Protein AF-A0AAD3SX70-F1 (afdb_monomer_lite)

Foldseek 3Di:
DDDDDDDDDPDDDPDDDDDDDDDDDDDDDDDDDDDDDDPDDDDDPVVVVVVVVPPPPPPDPDDDDDDDDDDDDDDDDDDDDVVPVVVVVVVVVVVVVVVVVVVVVVVVVVVVVVVVVVVVVVVVVVVVVVVVVVVVVVVVVVVVVVVVVVVVVVVVVVVVVVVVVVVVVVVVVVVVVVVVVVVVVVVVVVVVVVVVVVVVVVVVVVVVVVVVVVVVVVCVVPPPDVVVVVVVVVVVVVVVVVVVVVVVVVVVVVVCVVCVVVVVVVVVVVVVVCVVPDDDDPPDDDPVVCVVPDDPVVVVVVVVVVVVVVVVVVPPPPDDDDD

Secondary structure (DSSP, 8-state):
---------------S----------------------------HHHHHHHHHT---------------PPPP------TTSHHHHHHHHHHHHHHHHHHHHHHHHHHHHHHHHHHHHHHHHHHHHHHHHHHHHHHHHHHHHHHHHHHHHHHHHHHHHHHHHHHHHHHHHHHHHHHHHHHHHHHHHHHHHHHHHHHHHHHHHHHHHHHHHHHHHHHHHHHHHTTHHHHHHHHHHHHHHHHHHHHHHHHHHHHHHHHHHHHHHHHHHHHHHHHHHHHH-PPPTT---HHHHHHH--HHHHHHHHHHHHHHHHHHTTS-------

InterPro domains:
  IPR040265 Protein CHUP1/IPGA1-like [PTHR31342] (39-314)

Sequence (323 aa):
MDESHSISSFHWPEKLFTQVSADVCSGNPSPSSRHSGEKNRFLLPEFDNLVKEFNMDAAITVTSPMKDVEMPKSNEETPKTTRSIDRHEYEQEIQNLKNTLFFLKIESLQADNRRLEAQVSDYSKVEAELEAAKAKIKLQWKKLTSEAEENKGQILNLKQRVAKLQEHDHDRDTDIESKLQRANELKVQNDELRKSIFDLRLENSELARRLESTQILATSFSDDQETEELRKEAIQVRQENKNLEKKIQRLQSDRCANVEVVYPRWINACLRYELRNYQPAPGKTITRDLSKSLSPRSEEKAKQLILEYANTEEGAGERGITF

Structure (mmCIF, N/CA/C/O backbone):
data_AF-A0AAD3SX70-F1
#
_entry.id   AF-A0AAD3SX70-F1
#
loop_
_atom_site.group_PDB
_atom_site.id
_atom_site.type_symbol
_atom_site.label_atom_id
_atom_site.label_alt_id
_atom_site.label_comp_id
_atom_site.label_asym_id
_atom_site.label_entity_id
_atom_site.label_seq_id
_atom_site.pdbx_PDB_ins_code
_atom_site.Cartn_x
_atom_site.Cartn_y
_atom_site.Cartn_z
_atom_site.occupancy
_atom_site.B_iso_or_equiv
_atom_site.auth_seq_id
_atom_site.auth_comp_id
_atom_site.auth_asym_id
_atom_site.auth_atom_id
_atom_site.pdbx_PDB_model_num
ATOM 1 N N . MET A 1 1 ? 19.095 -25.099 12.854 1.00 45.44 1 MET A N 1
ATOM 2 C CA . MET A 1 1 ? 18.856 -25.813 11.590 1.00 45.44 1 MET A CA 1
ATOM 3 C C . MET A 1 1 ? 17.697 -25.103 10.936 1.00 45.44 1 MET A C 1
ATOM 5 O O . MET A 1 1 ? 16.618 -25.137 11.502 1.00 45.44 1 MET A O 1
ATOM 9 N N . ASP A 1 2 ? 17.978 -24.279 9.934 1.00 39.16 2 ASP A N 1
ATOM 10 C CA . ASP A 1 2 ? 17.358 -24.427 8.619 1.00 39.16 2 ASP A CA 1
ATOM 11 C C . ASP A 1 2 ? 18.033 -23.469 7.638 1.00 39.16 2 ASP A C 1
ATOM 13 O O . ASP A 1 2 ? 18.218 -22.278 7.889 1.00 39.16 2 ASP A O 1
ATOM 17 N N . GLU A 1 3 ? 18.514 -24.089 6.569 1.00 44.75 3 GLU A N 1
ATOM 18 C CA . GLU A 1 3 ? 19.201 -23.522 5.423 1.00 44.75 3 GLU A CA 1
ATOM 19 C C . GLU A 1 3 ? 18.196 -22.803 4.527 1.00 44.75 3 GLU A C 1
ATOM 21 O O . GLU A 1 3 ? 17.102 -23.319 4.317 1.00 44.75 3 GLU A O 1
ATOM 26 N N . SER A 1 4 ? 18.584 -21.675 3.926 1.00 41.84 4 SER A N 1
ATOM 27 C CA . SER A 1 4 ? 18.083 -21.260 2.608 1.00 41.84 4 SER A CA 1
ATOM 28 C C . SER A 1 4 ? 18.913 -20.116 2.018 1.00 41.84 4 SER A C 1
ATOM 30 O O . SER A 1 4 ? 18.768 -18.952 2.370 1.00 41.84 4 SER A O 1
ATOM 32 N N . HIS A 1 5 ? 19.760 -20.518 1.071 1.00 41.03 5 HIS A N 1
ATOM 33 C CA . HIS A 1 5 ? 20.053 -19.856 -0.203 1.00 41.03 5 HIS A CA 1
ATOM 34 C C . HIS A 1 5 ? 20.742 -18.482 -0.213 1.00 41.03 5 HIS A C 1
ATOM 36 O O . HIS A 1 5 ? 20.142 -17.415 -0.292 1.00 41.03 5 HIS A O 1
ATOM 42 N N . SER A 1 6 ? 22.070 -18.576 -0.308 1.00 48.53 6 SER A N 1
ATOM 43 C CA . SER A 1 6 ? 22.970 -17.562 -0.850 1.00 48.53 6 SER A CA 1
ATOM 44 C C . SER A 1 6 ? 22.653 -17.303 -2.333 1.00 48.53 6 SER A C 1
ATOM 46 O O . SER A 1 6 ? 22.802 -18.200 -3.165 1.00 48.53 6 SER A O 1
ATOM 48 N N . ILE A 1 7 ? 22.211 -16.086 -2.669 1.00 43.19 7 ILE A N 1
ATOM 49 C CA . ILE A 1 7 ? 22.120 -15.598 -4.052 1.00 43.19 7 ILE A CA 1
ATOM 50 C C . ILE A 1 7 ? 23.349 -14.731 -4.329 1.00 43.19 7 ILE A C 1
ATOM 52 O O . ILE A 1 7 ? 23.634 -13.763 -3.627 1.00 43.19 7 ILE A O 1
ATOM 56 N N . SER A 1 8 ? 24.083 -15.134 -5.363 1.00 36.97 8 SER A N 1
ATOM 57 C CA . SER A 1 8 ? 25.289 -14.504 -5.893 1.00 36.97 8 SER A CA 1
ATOM 58 C C . SER A 1 8 ? 25.059 -13.024 -6.233 1.00 36.97 8 SER A C 1
ATOM 60 O O . SER A 1 8 ? 24.238 -12.685 -7.084 1.00 36.97 8 SER A O 1
ATOM 62 N N . SER A 1 9 ? 25.802 -12.146 -5.556 1.00 34.69 9 SER A N 1
ATOM 63 C CA . SER A 1 9 ? 25.854 -10.708 -5.821 1.00 34.69 9 SER A CA 1
ATOM 64 C C . SER A 1 9 ? 26.677 -10.445 -7.086 1.00 34.69 9 SER A C 1
ATOM 66 O O . SER A 1 9 ? 27.905 -10.544 -7.079 1.00 34.69 9 SER A O 1
ATOM 68 N N . PHE A 1 10 ? 25.997 -10.122 -8.188 1.00 32.34 10 PHE A N 1
ATOM 69 C CA . PHE A 1 10 ? 26.625 -9.548 -9.376 1.00 32.34 10 PHE A CA 1
ATOM 70 C C . PHE A 1 10 ? 26.935 -8.070 -9.106 1.00 32.34 10 PHE A C 1
ATOM 72 O O . PHE A 1 10 ? 26.062 -7.206 -9.160 1.00 32.34 10 PHE A O 1
ATOM 79 N N . HIS A 1 11 ? 28.198 -7.793 -8.792 1.00 38.50 11 HIS A N 1
ATOM 80 C CA . HIS A 1 11 ? 28.730 -6.451 -8.586 1.00 38.50 11 HIS A CA 1
ATOM 81 C C . HIS A 1 11 ? 28.983 -5.766 -9.939 1.00 38.50 11 HIS A C 1
ATOM 83 O O . HIS A 1 11 ? 29.967 -6.054 -10.619 1.00 38.50 11 HIS A O 1
ATOM 89 N N . TRP A 1 12 ? 28.093 -4.855 -10.333 1.00 35.69 12 TRP A N 1
ATOM 90 C CA . TRP A 1 12 ? 28.382 -3.866 -11.372 1.00 35.69 12 TRP A CA 1
ATOM 91 C C . TRP A 1 12 ? 29.152 -2.692 -10.745 1.00 35.69 12 TRP A C 1
ATOM 93 O O . TRP A 1 12 ? 28.755 -2.233 -9.672 1.00 35.69 12 TRP A O 1
ATOM 103 N N . PRO A 1 13 ? 30.223 -2.169 -11.370 1.00 40.56 13 PRO A N 1
ATOM 104 C CA . PRO A 1 13 ? 30.907 -0.986 -10.857 1.00 40.56 13 PRO A CA 1
ATOM 105 C C . PRO A 1 13 ? 30.016 0.267 -10.942 1.00 40.56 13 PRO A C 1
ATOM 107 O O . PRO A 1 13 ? 29.933 0.932 -11.974 1.00 40.56 13 PRO A O 1
ATOM 110 N N . GLU A 1 14 ? 29.381 0.616 -9.824 1.00 36.56 14 GLU A N 1
ATOM 111 C CA . GLU A 1 14 ? 28.773 1.920 -9.536 1.00 36.56 14 GLU A CA 1
ATOM 112 C C . GLU A 1 14 ? 29.848 3.007 -9.412 1.00 36.56 14 GLU A C 1
ATOM 114 O O . GLU A 1 14 ? 30.143 3.485 -8.322 1.00 36.56 14 GLU A O 1
ATOM 119 N N . LYS A 1 15 ? 30.463 3.421 -10.520 1.00 49.16 15 LYS A N 1
ATOM 120 C CA . LYS A 1 15 ? 31.131 4.728 -10.601 1.00 49.16 15 LYS A CA 1
ATOM 121 C C . LYS A 1 15 ? 31.058 5.228 -12.028 1.00 49.16 15 LYS A C 1
ATOM 123 O O . LYS A 1 15 ? 31.939 4.910 -12.809 1.00 49.16 15 LYS A O 1
ATOM 128 N N . LEU A 1 16 ? 30.011 5.988 -12.340 1.00 45.00 16 LEU A N 1
ATOM 129 C CA . LEU A 1 16 ? 29.988 7.116 -13.281 1.00 45.00 16 LEU A CA 1
ATOM 130 C C . LEU A 1 16 ? 28.544 7.652 -13.284 1.00 45.00 16 LEU A C 1
ATOM 132 O O . LEU A 1 16 ? 27.647 6.941 -13.715 1.00 45.00 16 LEU A O 1
ATOM 136 N N . PHE A 1 17 ? 28.361 8.895 -12.823 1.00 40.94 17 PHE A N 1
ATOM 137 C CA . PHE A 1 17 ? 27.116 9.693 -12.740 1.00 40.94 17 PHE A CA 1
ATOM 138 C C . PHE A 1 17 ? 26.428 9.863 -11.372 1.00 40.94 17 PHE A C 1
ATOM 140 O O . PHE A 1 17 ? 25.275 9.498 -11.182 1.00 40.94 17 PHE A O 1
ATOM 147 N N . THR A 1 18 ? 27.097 10.617 -10.500 1.00 35.75 18 THR A N 1
ATOM 148 C CA . THR A 1 18 ? 26.515 11.659 -9.623 1.00 35.75 18 THR A CA 1
ATOM 149 C C . THR A 1 18 ? 27.690 12.586 -9.269 1.00 35.75 18 THR A C 1
ATOM 151 O O . THR A 1 18 ? 28.792 12.098 -9.062 1.00 35.75 18 THR A O 1
ATOM 154 N N . GLN A 1 19 ? 27.644 13.914 -9.240 1.00 34.75 19 GLN A N 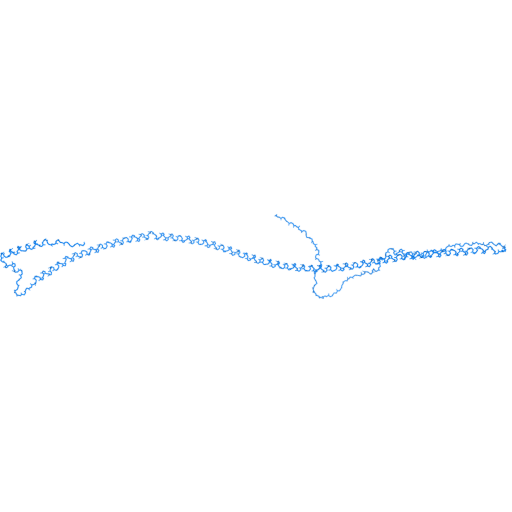1
ATOM 155 C CA . GLN A 1 19 ? 26.581 14.905 -9.267 1.00 34.75 19 GLN A CA 1
ATOM 156 C C . GLN A 1 19 ? 27.278 16.242 -9.571 1.00 34.75 19 GLN A C 1
ATOM 158 O O . GLN A 1 19 ? 28.283 16.567 -8.945 1.00 34.75 19 GLN A O 1
ATOM 163 N N . VAL A 1 20 ? 26.777 17.012 -10.535 1.00 35.41 20 VAL A N 1
ATOM 164 C CA . VAL A 1 20 ? 27.168 18.418 -10.702 1.00 35.41 20 VAL A CA 1
ATOM 165 C C . VAL A 1 20 ? 26.314 19.242 -9.750 1.00 35.41 20 VAL A C 1
ATOM 167 O O . VAL A 1 20 ? 25.099 19.280 -9.936 1.00 35.41 20 VAL A O 1
ATOM 170 N N . SER A 1 21 ? 26.933 19.897 -8.763 1.00 31.80 21 SER A N 1
ATOM 171 C CA . SER A 1 21 ? 26.562 21.243 -8.291 1.00 31.80 21 SER A CA 1
ATOM 172 C C . SER A 1 21 ? 27.498 21.766 -7.192 1.00 31.80 21 SER A C 1
ATOM 174 O O . SER A 1 21 ? 27.827 21.030 -6.269 1.00 31.80 21 SER A O 1
ATOM 176 N N . ALA A 1 22 ? 27.795 23.069 -7.309 1.00 32.28 22 ALA A N 1
ATOM 177 C CA . ALA A 1 22 ? 28.347 24.026 -6.335 1.00 32.28 22 ALA A CA 1
ATOM 178 C C . ALA A 1 22 ? 29.881 24.258 -6.266 1.00 32.28 22 ALA A C 1
ATOM 180 O O . ALA A 1 22 ? 30.621 23.574 -5.571 1.00 32.28 22 ALA A O 1
ATOM 181 N N . ASP A 1 23 ? 30.277 25.318 -6.986 1.00 30.25 23 ASP A N 1
ATOM 182 C CA . ASP A 1 23 ? 31.036 26.508 -6.554 1.00 30.25 23 ASP A CA 1
ATOM 183 C C . ASP A 1 23 ? 32.531 26.502 -6.138 1.00 30.25 23 ASP A C 1
ATOM 185 O O . ASP A 1 23 ? 32.930 26.064 -5.068 1.00 30.25 23 ASP A O 1
ATOM 189 N N . VAL A 1 24 ? 33.288 27.227 -6.987 1.00 33.56 24 VAL A N 1
ATOM 190 C CA . VAL A 1 24 ? 34.220 28.352 -6.714 1.00 33.56 24 VAL A CA 1
ATOM 191 C C . VAL A 1 24 ? 35.651 28.096 -6.178 1.00 33.56 24 VAL A C 1
ATOM 193 O O . VAL A 1 24 ? 35.885 27.681 -5.054 1.00 33.56 24 VAL A O 1
ATOM 196 N N . CYS A 1 25 ? 36.598 28.558 -7.017 1.00 32.69 25 CYS A N 1
ATOM 197 C CA . CYS A 1 25 ? 37.980 29.024 -6.795 1.00 32.69 25 CYS A CA 1
ATOM 198 C C . CYS A 1 25 ? 39.014 28.122 -6.101 1.00 32.69 25 CYS A C 1
ATOM 200 O O . CYS A 1 25 ? 39.077 28.045 -4.880 1.00 32.69 25 CYS A O 1
ATOM 202 N N . SER A 1 26 ? 40.032 27.702 -6.861 1.00 32.47 26 SER A N 1
ATOM 203 C CA . SER A 1 26 ? 41.387 28.299 -6.792 1.00 32.47 26 SER A CA 1
ATOM 204 C C . SER A 1 26 ? 42.322 27.659 -7.830 1.00 32.47 26 SER A C 1
ATOM 206 O O . SER A 1 26 ? 42.301 26.454 -8.063 1.00 32.47 26 SER A O 1
ATOM 208 N N . GLY A 1 27 ? 43.098 28.497 -8.523 1.00 30.52 27 GLY A N 1
ATOM 209 C CA . GLY A 1 27 ? 43.995 28.082 -9.600 1.00 30.52 27 GLY A CA 1
ATOM 210 C C . GLY A 1 27 ? 45.254 27.371 -9.108 1.00 30.52 27 GLY A C 1
ATOM 211 O O . GLY A 1 27 ? 45.839 27.750 -8.101 1.00 30.52 27 GLY A O 1
ATOM 212 N N . ASN A 1 28 ? 45.720 26.374 -9.855 1.00 35.44 28 ASN A N 1
ATOM 213 C CA . ASN A 1 28 ? 46.810 26.528 -10.824 1.00 35.44 28 ASN A CA 1
ATOM 214 C C . ASN A 1 28 ? 47.130 25.176 -11.499 1.00 35.44 28 ASN A C 1
ATOM 216 O O . ASN A 1 28 ? 46.748 24.125 -10.988 1.00 35.44 28 ASN A O 1
ATOM 220 N N . PRO A 1 29 ? 47.769 25.200 -12.683 1.00 51.12 29 PRO A N 1
ATOM 221 C CA . PRO A 1 29 ? 47.727 24.115 -13.658 1.00 51.12 29 PRO A CA 1
ATOM 222 C C . PRO A 1 29 ? 48.922 23.167 -13.529 1.00 51.12 29 PRO A C 1
ATOM 224 O O . PRO A 1 29 ? 49.995 23.562 -13.073 1.00 51.12 29 PRO A O 1
ATOM 227 N N . SER A 1 30 ? 48.766 21.917 -13.973 1.00 34.25 30 SER A N 1
ATOM 228 C CA . SER A 1 30 ? 49.874 20.960 -14.104 1.00 34.25 30 SER A CA 1
ATOM 229 C C . SER A 1 30 ? 49.481 19.726 -14.935 1.00 34.25 30 SER A C 1
ATOM 231 O O . SER A 1 30 ? 48.293 19.492 -15.144 1.00 34.25 30 SER A O 1
ATOM 233 N N . PRO A 1 31 ? 50.450 19.006 -15.530 1.00 43.25 31 PRO A N 1
ATOM 234 C CA . PRO A 1 31 ? 50.686 19.100 -16.969 1.00 43.25 31 PRO A CA 1
ATOM 235 C C . PRO A 1 31 ? 50.465 17.762 -17.685 1.00 43.25 31 PRO A C 1
ATOM 237 O O . PRO A 1 31 ? 50.776 16.705 -17.145 1.00 43.25 31 PRO A O 1
ATOM 240 N N . SER A 1 32 ? 50.026 17.795 -18.946 1.00 33.75 32 SER A N 1
ATOM 241 C CA . SER A 1 32 ? 50.116 16.617 -19.815 1.00 33.75 32 SER A CA 1
ATOM 242 C C . SER A 1 32 ? 50.914 16.931 -21.072 1.00 33.75 32 SER A C 1
ATOM 244 O O . SER A 1 32 ? 50.473 17.636 -21.975 1.00 33.75 32 SER A O 1
ATOM 246 N N . SER A 1 33 ? 52.166 16.483 -21.005 1.00 35.81 33 SER A N 1
ATOM 247 C CA . SER A 1 33 ? 52.829 15.595 -21.959 1.00 35.81 33 SER A CA 1
ATOM 248 C C . SER A 1 33 ? 52.510 15.745 -23.452 1.00 35.81 33 SER A C 1
ATOM 250 O O . SER A 1 33 ? 51.392 15.585 -23.925 1.00 35.81 33 SER A O 1
ATOM 252 N N . ARG A 1 34 ? 53.600 15.966 -24.184 1.00 39.97 34 ARG A N 1
ATOM 253 C CA . ARG A 1 34 ? 53.748 16.221 -25.616 1.00 39.97 34 ARG A CA 1
ATOM 254 C C . ARG A 1 34 ? 53.500 14.986 -26.500 1.00 39.97 34 ARG A C 1
ATOM 256 O O . ARG A 1 34 ? 53.592 13.858 -26.032 1.00 39.97 34 ARG A O 1
ATOM 263 N N . HIS A 1 35 ? 53.474 15.287 -27.807 1.00 34.94 35 HIS A N 1
ATOM 264 C CA . HIS A 1 35 ? 53.795 14.432 -28.967 1.00 34.94 35 HIS A CA 1
ATOM 265 C C . HIS A 1 35 ? 52.628 13.555 -29.453 1.00 34.94 35 HIS A C 1
ATOM 267 O O . HIS A 1 35 ? 51.968 12.911 -28.659 1.00 34.94 35 HIS A O 1
ATOM 273 N N . SER A 1 36 ? 52.280 13.469 -30.734 1.00 37.41 36 SER A N 1
ATOM 274 C CA . SER A 1 36 ? 53.018 13.722 -31.969 1.00 37.41 36 SER A CA 1
ATOM 275 C C . SER A 1 36 ? 52.002 13.893 -33.105 1.00 37.41 36 SER A C 1
ATOM 277 O O . SER A 1 36 ? 50.970 13.223 -33.122 1.00 37.41 36 SER A O 1
ATOM 279 N N . GLY A 1 37 ? 52.288 14.781 -34.055 1.00 48.25 37 GLY A N 1
ATOM 280 C CA . GLY A 1 37 ? 51.586 14.803 -35.328 1.00 48.25 37 GLY A CA 1
ATOM 281 C C . GLY A 1 37 ? 52.078 13.655 -36.203 1.00 48.25 37 GLY A C 1
ATOM 282 O O . GLY A 1 37 ? 53.214 13.675 -36.655 1.00 48.25 37 GLY A O 1
ATOM 283 N N . GLU A 1 38 ? 51.206 12.697 -36.497 1.00 39.66 38 GLU A N 1
ATOM 284 C CA . GLU A 1 38 ? 51.411 11.720 -37.569 1.00 39.66 38 GLU A CA 1
ATOM 285 C C . GLU A 1 38 ? 50.310 11.885 -38.617 1.00 39.66 38 GLU A C 1
ATOM 287 O O . GLU A 1 38 ? 49.348 11.127 -38.712 1.00 39.66 38 GLU A O 1
ATOM 292 N N . LYS A 1 39 ? 50.465 12.926 -39.435 1.00 50.06 39 LYS A N 1
ATOM 293 C CA . LYS A 1 39 ? 49.932 12.924 -40.796 1.00 50.06 39 LYS A CA 1
ATOM 294 C C . LYS A 1 39 ? 50.910 12.098 -41.627 1.00 50.06 39 LYS A C 1
ATOM 296 O O . LYS A 1 39 ? 51.983 12.611 -41.913 1.00 50.06 39 LYS A O 1
ATOM 301 N N . ASN A 1 40 ? 50.578 10.832 -41.891 1.00 49.34 40 ASN A N 1
ATOM 302 C CA . ASN A 1 40 ? 51.047 9.975 -43.002 1.00 49.34 40 ASN A CA 1
ATOM 303 C C . ASN A 1 40 ? 51.054 8.508 -42.568 1.00 49.34 40 ASN A C 1
ATOM 305 O O . ASN A 1 40 ? 52.108 7.918 -42.344 1.00 49.34 40 ASN A O 1
ATOM 309 N N . ARG A 1 41 ? 49.876 7.893 -42.441 1.00 52.78 41 ARG A N 1
ATOM 310 C CA . ARG A 1 41 ? 49.829 6.452 -42.183 1.00 52.78 41 ARG A CA 1
ATOM 311 C C . ARG A 1 41 ? 48.678 5.735 -42.873 1.00 52.78 41 ARG A C 1
ATOM 313 O O . ARG A 1 41 ? 48.053 4.906 -42.244 1.00 52.78 41 ARG A O 1
ATOM 320 N N . PHE A 1 42 ? 48.425 6.032 -44.149 1.00 52.31 42 PHE A N 1
ATOM 321 C CA . PHE A 1 42 ? 47.709 5.127 -45.061 1.00 52.31 42 PHE A CA 1
ATOM 322 C C . PHE A 1 42 ? 48.167 5.383 -46.504 1.00 52.31 42 PHE A C 1
ATOM 324 O O . PHE A 1 42 ? 47.424 5.922 -47.316 1.00 52.31 42 PHE A O 1
ATOM 331 N N . LEU A 1 43 ? 49.415 5.033 -46.817 1.00 56.66 43 LEU A N 1
ATOM 332 C CA . LEU A 1 43 ? 49.780 4.711 -48.196 1.00 56.66 43 LEU A CA 1
ATOM 333 C C . LEU A 1 43 ? 49.705 3.190 -48.303 1.00 56.66 43 LEU A C 1
ATOM 335 O O . LEU A 1 43 ? 50.389 2.476 -47.571 1.00 56.66 43 LEU A O 1
ATOM 339 N N . LEU A 1 44 ? 48.780 2.707 -49.130 1.00 54.34 44 LEU A N 1
ATOM 340 C CA . LEU A 1 44 ? 48.623 1.285 -49.418 1.00 54.34 44 LEU A CA 1
ATOM 341 C C . LEU A 1 44 ? 49.889 0.775 -50.138 1.00 54.34 44 LEU A C 1
ATOM 343 O O . LEU A 1 44 ? 50.425 1.505 -50.974 1.00 54.34 44 LEU A O 1
ATOM 347 N N . PRO A 1 45 ? 50.339 -0.472 -49.891 1.00 58.53 45 PRO A N 1
ATOM 348 C CA . PRO A 1 45 ? 51.488 -1.080 -50.583 1.00 58.53 45 PRO A CA 1
ATOM 349 C C . PRO A 1 45 ? 51.377 -1.068 -52.117 1.00 58.53 45 PRO A C 1
ATOM 351 O O . PRO A 1 45 ? 52.372 -1.167 -52.828 1.00 58.53 45 PRO A O 1
ATOM 354 N N . GLU A 1 46 ? 50.157 -0.929 -52.632 1.00 51.06 46 GLU A N 1
ATOM 355 C CA . GLU A 1 46 ? 49.839 -0.839 -54.057 1.00 51.06 46 GLU A CA 1
ATOM 356 C C . GLU A 1 46 ? 50.360 0.459 -54.703 1.00 51.06 46 GLU A C 1
ATOM 358 O O . GLU A 1 46 ? 50.702 0.455 -55.884 1.00 51.06 46 GLU A O 1
ATOM 363 N N . PHE A 1 47 ? 50.510 1.547 -53.936 1.00 52.31 47 PHE A N 1
ATOM 364 C CA . PHE A 1 47 ? 51.007 2.832 -54.449 1.00 52.31 47 PHE A CA 1
ATOM 365 C C . PHE A 1 47 ? 52.535 2.854 -54.635 1.00 52.31 47 PHE A C 1
ATOM 367 O O . PHE A 1 47 ? 53.033 3.475 -55.573 1.00 52.31 47 PHE A O 1
ATOM 374 N N . ASP A 1 48 ? 53.283 2.116 -53.809 1.00 57.44 48 ASP A N 1
ATOM 375 C CA . ASP A 1 48 ? 54.744 1.982 -53.944 1.00 57.44 48 ASP A CA 1
ATOM 376 C C . ASP A 1 48 ? 55.150 1.195 -55.200 1.00 57.44 48 ASP A C 1
ATOM 378 O O . ASP A 1 48 ? 56.243 1.394 -55.737 1.00 57.44 48 ASP A O 1
ATOM 382 N N . ASN A 1 49 ? 54.273 0.321 -55.702 1.00 56.66 49 ASN A N 1
ATOM 383 C CA . ASN A 1 49 ? 54.507 -0.399 -56.954 1.00 56.66 49 ASN A CA 1
ATOM 384 C C . ASN A 1 49 ? 54.305 0.502 -58.182 1.00 56.66 49 ASN A C 1
ATOM 386 O O . ASN A 1 49 ? 55.072 0.395 -59.136 1.00 56.66 49 ASN A O 1
ATOM 390 N N . LEU A 1 50 ? 53.363 1.450 -58.128 1.00 53.72 50 LEU A N 1
ATOM 391 C CA . LEU A 1 50 ? 53.081 2.370 -59.236 1.00 53.72 50 LEU A CA 1
ATOM 392 C C . LEU A 1 50 ? 54.176 3.443 -59.407 1.00 53.72 50 LEU A C 1
ATOM 394 O O . LEU A 1 50 ? 54.502 3.844 -60.521 1.00 53.72 50 LEU A O 1
ATOM 398 N N . VAL A 1 51 ? 54.811 3.866 -58.307 1.00 55.34 51 VAL A N 1
ATOM 399 C CA . VAL A 1 51 ? 55.945 4.815 -58.328 1.00 55.34 51 VAL A CA 1
ATOM 400 C C . VAL A 1 51 ? 57.244 4.156 -58.818 1.00 55.34 51 VAL A C 1
ATOM 402 O O . VAL A 1 51 ? 58.099 4.825 -59.402 1.00 55.34 51 VAL A O 1
ATOM 405 N N . LYS A 1 52 ? 57.398 2.838 -58.638 1.00 58.31 52 LYS A N 1
ATOM 406 C CA . LYS A 1 52 ? 58.532 2.077 -59.191 1.00 58.31 52 LYS A CA 1
ATOM 407 C C . LYS A 1 52 ? 58.410 1.837 -60.695 1.00 58.31 52 LYS A C 1
ATOM 409 O O . LYS A 1 52 ? 59.434 1.779 -61.366 1.00 58.31 52 LYS A O 1
ATOM 414 N N . GLU A 1 53 ? 57.193 1.744 -61.224 1.00 49.31 53 GLU A N 1
ATOM 415 C CA . GLU A 1 53 ? 56.941 1.559 -62.660 1.00 49.31 53 GLU A CA 1
ATOM 416 C C . GLU A 1 53 ? 57.267 2.823 -63.483 1.00 49.31 53 GLU A C 1
ATOM 418 O O . GLU A 1 53 ? 57.700 2.722 -64.628 1.00 49.31 53 GLU A O 1
ATOM 423 N N . PHE A 1 54 ? 57.163 4.014 -62.879 1.00 46.72 54 PHE A N 1
ATOM 424 C CA . PHE A 1 54 ? 57.445 5.298 -63.539 1.00 46.72 54 PHE A CA 1
ATOM 425 C C . PHE A 1 54 ? 58.927 5.719 -63.573 1.00 46.72 54 PHE A C 1
ATOM 427 O O . PHE A 1 54 ? 59.266 6.649 -64.299 1.00 46.72 54 PHE A O 1
ATOM 434 N N . ASN A 1 55 ? 59.827 5.045 -62.845 1.00 48.81 55 ASN A N 1
ATOM 435 C CA . ASN A 1 55 ? 61.266 5.358 -62.827 1.00 48.81 55 ASN A CA 1
ATOM 436 C C . ASN A 1 55 ? 62.086 4.404 -63.716 1.00 48.81 55 ASN A C 1
ATOM 438 O O . ASN A 1 55 ? 63.040 3.774 -63.259 1.00 48.81 55 ASN A O 1
ATOM 442 N N . MET A 1 56 ? 61.741 4.305 -65.002 1.00 46.78 56 MET A N 1
ATOM 443 C CA . MET A 1 56 ? 62.596 3.666 -66.014 1.00 46.78 56 MET A CA 1
ATOM 444 C C . MET A 1 56 ? 63.425 4.704 -66.788 1.00 46.78 56 MET A C 1
ATOM 446 O O . MET A 1 56 ? 63.354 4.780 -68.008 1.00 46.78 56 MET A O 1
ATOM 450 N N . ASP A 1 57 ? 64.260 5.466 -66.077 1.00 45.59 57 ASP A N 1
ATOM 451 C CA . ASP A 1 57 ? 65.319 6.313 -66.663 1.00 45.59 57 ASP A CA 1
ATOM 452 C C . ASP A 1 57 ? 66.681 5.585 -66.744 1.00 45.59 57 ASP A C 1
ATOM 454 O O . ASP A 1 57 ? 67.741 6.194 -66.876 1.00 45.59 57 ASP A O 1
ATOM 458 N N . ALA A 1 58 ? 66.687 4.251 -66.679 1.00 54.84 58 ALA A N 1
ATOM 459 C CA . ALA A 1 58 ? 67.914 3.460 -66.605 1.00 54.84 58 ALA A CA 1
ATOM 460 C C . ALA A 1 58 ? 67.913 2.260 -67.564 1.00 54.84 58 ALA A C 1
ATOM 462 O O . ALA A 1 58 ? 67.958 1.126 -67.103 1.00 54.84 58 ALA A O 1
ATOM 463 N N . ALA A 1 59 ? 67.875 2.493 -68.884 1.00 46.53 59 ALA A N 1
ATOM 464 C CA . ALA A 1 59 ? 68.324 1.509 -69.888 1.00 46.53 59 ALA A CA 1
ATOM 465 C C . ALA A 1 59 ? 68.382 2.070 -71.327 1.00 46.53 59 ALA A C 1
ATOM 467 O O . ALA A 1 59 ? 67.744 1.536 -72.226 1.00 46.53 59 ALA A O 1
ATOM 468 N N . ILE A 1 60 ? 69.186 3.106 -71.590 1.00 45.03 60 ILE A N 1
ATOM 469 C CA . ILE A 1 60 ? 69.842 3.249 -72.907 1.00 45.03 60 ILE A CA 1
ATOM 470 C C . ILE A 1 60 ? 71.311 3.609 -72.663 1.00 45.03 60 ILE A C 1
ATOM 472 O O . ILE A 1 60 ? 71.802 4.684 -72.994 1.00 45.03 60 ILE A O 1
ATOM 476 N N . THR A 1 61 ? 72.038 2.692 -72.029 1.00 37.50 61 THR A N 1
ATOM 477 C CA . THR A 1 61 ? 73.489 2.611 -72.181 1.00 37.50 61 THR A CA 1
ATOM 478 C C . THR A 1 61 ? 73.772 2.109 -73.593 1.00 37.50 61 THR A C 1
ATOM 480 O O . THR A 1 61 ? 73.669 0.921 -73.887 1.00 37.50 61 THR A O 1
ATOM 483 N N . VAL A 1 62 ? 74.112 3.032 -74.491 1.00 41.06 62 VAL A N 1
ATOM 484 C CA . VAL A 1 62 ? 74.752 2.703 -75.766 1.00 41.06 62 VAL A CA 1
ATOM 485 C C . VAL A 1 62 ? 76.141 2.147 -75.454 1.00 41.06 62 VAL A C 1
ATOM 487 O O . VAL A 1 62 ? 77.047 2.889 -75.084 1.00 41.06 62 VAL A O 1
ATOM 490 N N . THR A 1 63 ? 76.322 0.841 -75.609 1.00 40.19 63 THR A N 1
ATOM 491 C CA . THR A 1 63 ? 77.635 0.203 -75.740 1.00 40.19 63 THR A 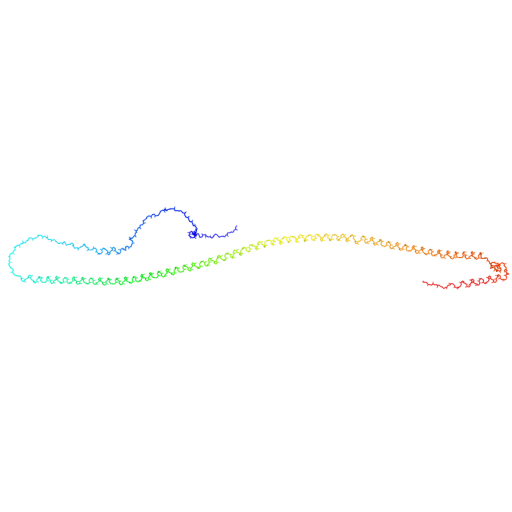CA 1
ATOM 492 C C . THR A 1 63 ? 77.742 -0.398 -77.136 1.00 40.19 63 THR A C 1
ATOM 494 O O . THR A 1 63 ? 77.053 -1.359 -77.470 1.00 40.19 63 THR A O 1
ATOM 497 N N . SER A 1 64 ? 78.627 0.158 -77.969 1.00 34.53 64 SER A N 1
ATOM 498 C CA . SER A 1 64 ? 79.135 -0.530 -79.159 1.00 34.53 64 SER A CA 1
ATOM 499 C C . SER A 1 64 ? 80.615 -0.178 -79.394 1.00 34.53 64 SER A C 1
ATOM 501 O O . SER A 1 64 ? 80.975 0.994 -79.264 1.00 34.53 64 SER A O 1
ATOM 503 N N . PRO A 1 65 ? 81.491 -1.165 -79.678 1.00 40.59 65 PRO A N 1
ATOM 504 C CA . PRO A 1 65 ? 82.941 -0.996 -79.711 1.00 40.59 65 PRO A CA 1
ATOM 505 C C . PRO A 1 65 ? 83.445 -0.638 -81.118 1.00 40.59 65 PRO A C 1
ATOM 507 O O . PRO A 1 65 ? 83.226 -1.390 -82.064 1.00 40.59 65 PRO A O 1
ATOM 510 N N . MET A 1 66 ? 84.205 0.451 -81.259 1.00 33.88 66 MET A N 1
ATOM 511 C CA . MET A 1 66 ? 85.054 0.657 -82.439 1.00 33.88 66 MET A CA 1
ATOM 512 C C . MET A 1 66 ? 86.490 0.261 -82.098 1.00 33.88 66 MET A C 1
ATOM 514 O O . MET A 1 66 ? 87.140 0.887 -81.266 1.00 33.88 66 MET A O 1
ATOM 518 N N . LYS A 1 67 ? 86.955 -0.820 -82.732 1.00 45.16 67 LYS A N 1
ATOM 519 C CA . LYS A 1 67 ? 88.374 -1.134 -82.901 1.00 45.16 67 LYS A CA 1
ATOM 520 C C . LYS A 1 67 ? 88.849 -0.492 -84.198 1.00 45.16 67 LYS A C 1
ATOM 522 O O . LYS A 1 67 ? 88.197 -0.641 -85.230 1.00 45.16 67 LYS A O 1
ATOM 527 N N . ASP A 1 68 ? 89.998 0.157 -84.118 1.00 43.59 68 ASP A N 1
ATOM 528 C CA . ASP A 1 68 ? 90.786 0.623 -85.249 1.00 43.59 68 ASP A CA 1
ATOM 529 C C . ASP A 1 68 ? 91.187 -0.559 -86.143 1.00 43.59 68 ASP A C 1
ATOM 531 O O . ASP A 1 68 ? 91.828 -1.504 -85.677 1.00 43.59 68 ASP A O 1
ATOM 535 N N . VAL A 1 69 ? 90.826 -0.511 -87.428 1.00 47.44 69 VAL A N 1
ATOM 536 C CA . VAL A 1 69 ? 91.470 -1.309 -88.478 1.00 47.44 69 VAL A CA 1
ATOM 537 C C . VAL A 1 69 ? 91.679 -0.424 -89.703 1.00 47.44 69 VAL A C 1
ATOM 539 O O . VAL A 1 69 ? 90.764 0.200 -90.236 1.00 47.44 69 VAL A O 1
ATOM 542 N N . GLU A 1 70 ? 92.944 -0.375 -90.085 1.00 41.06 70 GLU A N 1
ATOM 543 C CA . GLU A 1 70 ? 93.595 0.407 -91.122 1.00 41.06 70 GLU A CA 1
ATOM 544 C C . GLU A 1 70 ? 93.170 -0.015 -92.547 1.00 41.06 70 GLU A C 1
ATOM 546 O O . GLU A 1 70 ? 92.949 -1.192 -92.835 1.00 41.06 70 GLU A O 1
ATOM 551 N N . MET A 1 71 ? 93.066 0.961 -93.456 1.00 32.88 71 MET A N 1
ATOM 552 C CA . MET A 1 71 ? 92.811 0.774 -94.893 1.00 32.88 71 MET A CA 1
ATOM 553 C C . MET A 1 71 ? 93.982 0.075 -95.609 1.00 32.88 71 MET A C 1
ATOM 555 O O . MET A 1 71 ? 95.108 0.566 -95.515 1.00 32.88 71 MET A O 1
ATOM 559 N N . PRO A 1 72 ? 93.724 -0.869 -96.533 1.00 41.66 72 PRO A N 1
ATOM 560 C CA . PRO A 1 72 ? 94.562 -1.057 -97.708 1.00 41.66 72 PRO A CA 1
ATOM 561 C C . PRO A 1 72 ? 94.004 -0.229 -98.872 1.00 41.66 72 PRO A C 1
ATOM 563 O O . PRO A 1 72 ? 92.854 -0.380 -99.286 1.00 41.66 72 PRO A O 1
ATOM 566 N N . LYS A 1 73 ? 94.843 0.645 -99.433 1.00 39.22 73 LYS A N 1
ATOM 567 C CA . LYS A 1 73 ? 94.603 1.260 -100.742 1.00 39.22 73 LYS A CA 1
ATOM 568 C C . LYS A 1 73 ? 94.686 0.178 -101.824 1.00 39.22 73 LYS A C 1
ATOM 570 O O . LYS A 1 73 ? 95.732 -0.440 -101.984 1.00 39.22 73 LYS A O 1
ATOM 575 N N . SER A 1 74 ? 93.621 0.018 -102.605 1.00 38.00 74 SER A N 1
ATOM 576 C CA . SER A 1 74 ? 93.729 -0.358 -104.017 1.00 38.00 74 SER A CA 1
ATOM 577 C C . SER A 1 74 ? 92.708 0.445 -104.832 1.00 38.00 74 SER A C 1
ATOM 579 O O . SER A 1 74 ? 91.494 0.358 -104.701 1.00 38.00 74 SER A O 1
ATOM 581 N N . ASN A 1 75 ? 93.309 1.366 -105.555 1.00 44.19 75 ASN A N 1
ATOM 582 C CA . ASN A 1 75 ? 92.900 2.199 -106.669 1.00 44.19 75 ASN A CA 1
ATOM 583 C C . ASN A 1 75 ? 92.225 1.402 -107.795 1.00 44.19 75 ASN A C 1
ATOM 585 O O . ASN A 1 75 ? 92.880 0.544 -108.367 1.00 44.19 75 ASN A O 1
ATOM 589 N N . GLU A 1 76 ? 90.988 1.768 -108.153 1.00 41.75 76 GLU A N 1
ATOM 590 C CA . GLU A 1 76 ? 90.495 1.847 -109.540 1.00 41.75 76 GLU A CA 1
ATOM 591 C C . GLU A 1 76 ? 89.098 2.502 -109.601 1.00 41.75 76 GLU A C 1
ATOM 593 O O . GLU A 1 76 ? 88.302 2.441 -108.662 1.00 41.75 76 GLU A O 1
ATOM 598 N N . GLU A 1 77 ? 88.857 3.242 -110.681 1.00 45.50 77 GLU A N 1
ATOM 599 C CA . GLU A 1 77 ? 87.765 4.198 -110.887 1.00 45.50 77 GLU A CA 1
ATOM 600 C C . GLU A 1 77 ? 86.385 3.544 -111.158 1.00 45.50 77 GLU A C 1
ATOM 602 O O . GLU A 1 77 ? 86.269 2.430 -111.652 1.00 45.50 77 GLU A O 1
ATOM 607 N N . THR A 1 78 ? 85.315 4.270 -110.802 1.00 42.72 78 THR A N 1
ATOM 608 C CA . THR A 1 78 ? 83.878 3.885 -110.757 1.00 42.72 78 THR A CA 1
ATOM 609 C C . THR A 1 78 ? 83.208 3.524 -112.109 1.00 42.72 78 THR A C 1
ATOM 611 O O . THR A 1 78 ? 83.733 3.896 -113.153 1.00 42.72 78 THR A O 1
ATOM 614 N N . PRO A 1 79 ? 81.958 2.984 -112.126 1.00 51.28 79 PRO A N 1
ATOM 615 C CA . PRO A 1 79 ? 80.806 3.901 -112.201 1.00 51.28 79 PRO A CA 1
ATOM 616 C C . PRO A 1 79 ? 79.626 3.606 -111.242 1.00 51.28 79 PRO A C 1
ATOM 618 O O . PRO A 1 79 ? 79.275 2.483 -110.900 1.00 51.28 79 PRO A O 1
ATOM 621 N N . LYS A 1 80 ? 79.005 4.712 -110.829 1.00 51.53 80 LYS A N 1
ATOM 622 C CA . LYS A 1 80 ? 78.029 4.988 -109.757 1.00 51.53 80 LYS A CA 1
ATOM 623 C C . LYS A 1 80 ? 76.601 4.403 -109.890 1.00 51.53 80 LYS A C 1
ATOM 625 O O . LYS A 1 80 ? 75.700 4.941 -109.256 1.00 51.53 80 LYS A O 1
ATOM 630 N N . THR A 1 81 ? 76.350 3.333 -110.645 1.00 48.38 81 THR A N 1
ATOM 631 C CA . THR A 1 81 ? 74.955 2.895 -110.922 1.00 48.38 81 THR A CA 1
ATOM 632 C C . THR A 1 81 ? 74.423 1.801 -109.982 1.00 48.38 81 THR A C 1
ATOM 634 O O . THR A 1 81 ? 73.215 1.649 -109.852 1.00 48.38 81 THR A O 1
ATOM 637 N N . THR A 1 82 ? 75.279 1.104 -109.233 1.00 53.59 82 THR A N 1
ATOM 638 C CA . THR A 1 82 ? 74.850 0.057 -108.281 1.00 53.59 82 THR A CA 1
ATOM 639 C C . THR A 1 82 ? 74.688 0.542 -106.833 1.00 53.59 82 THR A C 1
ATOM 641 O O . THR A 1 82 ? 73.996 -0.098 -106.063 1.00 53.59 82 THR A O 1
ATOM 644 N N . ARG A 1 83 ? 75.223 1.714 -106.450 1.00 55.38 83 ARG A N 1
ATOM 645 C CA . ARG A 1 83 ? 75.091 2.266 -105.075 1.00 55.38 83 ARG A CA 1
ATOM 646 C C . ARG A 1 83 ? 73.777 3.012 -104.790 1.00 55.38 83 ARG A C 1
ATOM 648 O O . ARG A 1 83 ? 73.516 3.357 -103.639 1.00 55.38 83 ARG A O 1
ATOM 655 N N . SER A 1 84 ? 73.000 3.343 -105.820 1.00 59.94 84 SER A N 1
ATOM 656 C CA . SER A 1 84 ? 71.798 4.183 -105.687 1.00 59.94 84 SER A CA 1
ATOM 657 C C . SER A 1 84 ? 70.527 3.372 -105.430 1.00 59.94 84 SER A C 1
ATOM 659 O O . SER A 1 84 ? 69.632 3.870 -104.755 1.00 59.94 84 SER A O 1
ATOM 661 N N . ILE A 1 85 ? 70.467 2.137 -105.939 1.00 62.84 85 ILE A N 1
ATOM 662 C CA . ILE A 1 85 ? 69.324 1.226 -105.773 1.00 62.84 85 ILE A CA 1
ATOM 663 C C . ILE A 1 85 ? 69.280 0.720 -104.323 1.00 62.84 85 ILE A C 1
ATOM 665 O O . ILE A 1 85 ? 68.286 0.953 -103.643 1.00 62.84 85 ILE A O 1
ATOM 669 N N . ASP A 1 86 ? 70.404 0.216 -103.799 1.00 67.94 86 ASP A N 1
ATOM 670 C CA . ASP A 1 86 ? 70.523 -0.231 -102.401 1.00 67.94 86 ASP A CA 1
ATOM 671 C C . ASP A 1 86 ? 70.163 0.880 -101.396 1.00 67.94 86 ASP A C 1
ATOM 673 O O . ASP A 1 86 ? 69.481 0.649 -100.402 1.00 67.94 86 ASP A O 1
ATOM 677 N N . ARG A 1 87 ? 70.577 2.131 -101.657 1.00 76.81 87 ARG A N 1
ATOM 678 C CA . ARG A 1 87 ? 70.271 3.273 -100.776 1.00 76.81 87 ARG A CA 1
ATOM 679 C C . ARG A 1 87 ? 68.768 3.545 -100.682 1.00 76.81 87 ARG A C 1
ATOM 681 O O . ARG A 1 87 ? 68.281 3.853 -99.598 1.00 76.81 87 ARG A O 1
ATOM 688 N N . HIS A 1 88 ? 68.060 3.454 -101.805 1.00 78.50 88 HIS A N 1
ATOM 689 C CA . HIS A 1 88 ? 66.626 3.716 -101.844 1.00 78.50 88 HIS A CA 1
ATOM 690 C C . HIS A 1 88 ? 65.831 2.608 -101.141 1.00 78.50 88 HIS A C 1
ATOM 692 O O . HIS A 1 88 ? 64.893 2.910 -100.406 1.00 78.50 88 HIS A O 1
ATOM 698 N N . GLU A 1 89 ? 66.255 1.349 -101.279 1.00 82.94 89 GLU A N 1
ATOM 699 C CA . GLU A 1 89 ? 65.685 0.221 -100.532 1.00 82.94 89 GLU A CA 1
ATOM 700 C C . GLU A 1 89 ? 65.879 0.381 -99.014 1.00 82.94 89 GLU A C 1
ATOM 702 O O . GLU A 1 89 ? 64.925 0.219 -98.254 1.00 82.94 89 GLU A O 1
ATOM 707 N N . TYR A 1 90 ? 67.065 0.802 -98.550 1.00 86.19 90 TYR A N 1
ATOM 708 C CA . TYR A 1 90 ? 67.285 1.100 -97.126 1.00 86.19 90 TYR A CA 1
ATOM 709 C C . TYR A 1 90 ? 66.433 2.269 -96.618 1.00 86.19 90 TYR A C 1
ATO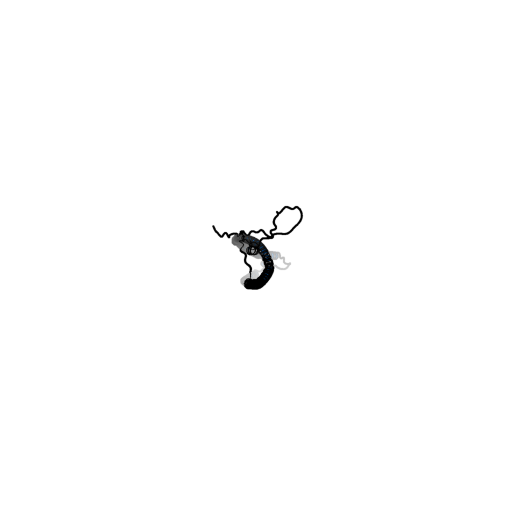M 711 O O . TYR A 1 90 ? 65.901 2.210 -95.511 1.00 86.19 90 TYR A O 1
ATOM 719 N N . GLU A 1 91 ? 66.287 3.341 -97.401 1.00 87.38 91 GLU A N 1
ATOM 720 C CA . GLU A 1 91 ? 65.404 4.457 -97.042 1.00 87.38 91 GLU A CA 1
ATOM 721 C C . GLU A 1 91 ? 63.942 4.009 -96.942 1.00 87.38 91 GLU A C 1
ATOM 723 O O . GLU A 1 91 ? 63.247 4.409 -96.004 1.00 87.38 91 GLU A O 1
ATOM 728 N N . GLN A 1 92 ? 63.487 3.146 -97.853 1.00 89.38 92 GLN A N 1
ATOM 729 C CA . GLN A 1 92 ? 62.142 2.581 -97.823 1.00 89.38 92 GLN A CA 1
ATOM 730 C C . GLN A 1 92 ? 61.926 1.692 -96.591 1.00 89.38 92 GLN A C 1
ATOM 732 O O . GLN A 1 92 ? 60.909 1.833 -95.910 1.00 89.38 92 GLN A O 1
ATOM 737 N N . GLU A 1 93 ? 62.895 0.845 -96.246 1.00 90.75 93 GLU A N 1
ATOM 738 C CA . GLU A 1 93 ? 62.829 -0.006 -95.056 1.00 90.75 93 GLU A CA 1
ATOM 739 C C . GLU A 1 93 ? 62.810 0.823 -93.765 1.00 90.75 93 GLU A C 1
ATOM 741 O O . GLU A 1 93 ? 62.009 0.573 -92.867 1.00 90.75 93 GLU A O 1
ATOM 746 N N . ILE A 1 94 ? 63.610 1.892 -93.688 1.00 91.12 94 ILE A N 1
ATOM 747 C CA . ILE A 1 94 ? 63.582 2.822 -92.551 1.00 91.12 94 ILE A CA 1
ATOM 748 C C . ILE A 1 94 ? 62.202 3.478 -92.411 1.00 91.12 94 ILE A C 1
ATOM 750 O O . ILE A 1 94 ? 61.713 3.636 -91.290 1.00 91.12 94 ILE A O 1
ATOM 754 N N . GLN A 1 95 ? 61.565 3.879 -93.516 1.00 94.12 95 GLN A N 1
ATOM 755 C CA . GLN A 1 95 ? 60.216 4.452 -93.468 1.00 94.12 95 GLN A CA 1
ATOM 756 C C . GLN A 1 95 ? 59.168 3.415 -93.059 1.00 94.12 95 GLN A C 1
ATOM 758 O O . GLN A 1 95 ? 58.308 3.719 -92.232 1.00 94.12 95 GLN A O 1
ATOM 763 N N . ASN A 1 96 ? 59.266 2.182 -93.558 1.00 93.31 96 ASN A N 1
ATOM 764 C CA . ASN A 1 96 ? 58.392 1.084 -93.149 1.00 93.31 96 ASN A CA 1
ATOM 765 C C . ASN A 1 96 ? 58.526 0.795 -91.651 1.00 93.31 96 ASN A C 1
ATOM 767 O O . ASN A 1 96 ? 57.519 0.781 -90.944 1.00 93.31 96 ASN A O 1
ATOM 771 N N . LEU A 1 97 ? 59.753 0.667 -91.141 1.00 95.62 97 LEU A N 1
ATOM 772 C CA . LEU A 1 97 ? 60.010 0.453 -89.717 1.00 95.62 97 LEU A CA 1
ATOM 773 C C . LEU A 1 97 ? 59.455 1.603 -88.867 1.00 95.62 97 LEU A C 1
ATOM 775 O O . LEU A 1 97 ? 58.764 1.354 -87.880 1.00 95.62 97 LEU A O 1
ATOM 779 N N . LYS A 1 98 ? 59.658 2.863 -89.274 1.00 95.62 98 LYS A N 1
ATOM 780 C CA . LYS A 1 98 ? 59.060 4.029 -88.597 1.00 95.62 98 LYS A CA 1
ATOM 781 C C . LYS A 1 98 ? 57.535 3.964 -88.574 1.00 95.62 98 LYS A C 1
ATOM 783 O O . LYS A 1 98 ? 56.942 4.177 -87.521 1.00 95.62 98 LYS A O 1
ATOM 788 N N . ASN A 1 99 ? 56.903 3.632 -89.696 1.00 95.25 99 ASN A N 1
ATOM 789 C CA . ASN A 1 99 ? 55.450 3.507 -89.779 1.00 95.25 99 ASN A CA 1
ATOM 790 C C . ASN A 1 99 ? 54.928 2.377 -88.887 1.00 95.25 99 ASN A C 1
ATOM 792 O O . ASN A 1 99 ? 53.954 2.585 -88.168 1.00 95.25 99 ASN A O 1
ATOM 796 N N . THR A 1 100 ? 55.596 1.217 -88.863 1.00 95.88 100 THR A N 1
ATOM 797 C CA . THR A 1 100 ? 55.230 0.121 -87.949 1.00 95.88 100 THR A CA 1
ATOM 798 C C . THR A 1 100 ? 55.410 0.512 -86.484 1.00 95.88 100 THR A C 1
ATOM 800 O O . THR A 1 100 ? 54.543 0.217 -85.667 1.00 95.88 100 THR A O 1
ATOM 803 N N . LEU A 1 101 ? 56.474 1.248 -86.147 1.00 96.94 101 LEU A N 1
ATOM 804 C CA . LEU A 1 101 ? 56.716 1.735 -84.792 1.00 96.94 101 LEU A CA 1
ATOM 805 C C . LEU A 1 101 ? 55.630 2.726 -84.357 1.00 96.94 101 LEU A C 1
ATOM 807 O O . LEU A 1 101 ? 55.086 2.601 -83.260 1.00 96.94 101 LEU A O 1
ATOM 811 N N . PHE A 1 102 ? 55.293 3.696 -85.212 1.00 97.69 102 PHE A N 1
ATOM 812 C CA . PHE A 1 102 ? 54.220 4.646 -84.930 1.00 97.69 102 PHE A CA 1
ATOM 813 C C . PHE A 1 102 ? 52.865 3.949 -84.827 1.00 97.69 102 PHE A C 1
ATOM 815 O O . PHE A 1 102 ? 52.113 4.254 -83.906 1.00 97.69 102 PHE A O 1
ATOM 822 N N . PHE A 1 103 ? 52.573 2.985 -85.704 1.00 97.75 103 PHE A N 1
ATOM 823 C CA . PHE A 1 103 ? 51.349 2.189 -85.645 1.00 97.75 103 PHE A CA 1
ATOM 824 C C . PHE A 1 103 ? 51.226 1.443 -84.310 1.00 97.75 103 PHE A C 1
ATOM 826 O O . PHE A 1 103 ? 50.238 1.628 -83.602 1.00 97.75 103 PHE A O 1
ATOM 833 N N . LEU A 1 104 ? 52.260 0.693 -83.910 1.00 97.25 104 LEU A N 1
ATOM 834 C CA . LEU A 1 104 ? 52.283 -0.024 -82.630 1.00 97.25 104 LEU A CA 1
ATOM 835 C C . LEU A 1 104 ? 52.163 0.932 -81.436 1.00 97.25 104 LEU A C 1
ATOM 837 O O . LEU A 1 104 ? 51.480 0.623 -80.459 1.00 97.25 104 LEU A O 1
ATOM 841 N N . LYS A 1 105 ? 52.788 2.116 -81.502 1.00 97.69 105 LYS A N 1
ATOM 842 C CA . LYS A 1 105 ? 52.673 3.119 -80.436 1.00 97.69 105 LYS A CA 1
ATOM 843 C C . LYS A 1 105 ? 51.261 3.696 -80.340 1.00 97.69 105 LYS A C 1
ATOM 845 O O . LYS A 1 105 ? 50.772 3.886 -79.229 1.00 97.69 105 LYS A O 1
ATOM 850 N N . ILE A 1 106 ? 50.611 3.962 -81.472 1.00 97.50 106 ILE A N 1
ATOM 851 C CA . ILE A 1 106 ? 49.217 4.419 -81.515 1.00 97.50 106 ILE A CA 1
ATOM 852 C C . ILE A 1 106 ? 48.299 3.342 -80.935 1.00 97.50 106 ILE A C 1
ATOM 854 O O . ILE A 1 106 ? 47.467 3.659 -80.089 1.00 97.50 106 ILE A O 1
ATOM 858 N N . GLU A 1 107 ? 48.474 2.082 -81.333 1.00 97.50 107 GLU A N 1
ATOM 859 C CA . GLU A 1 107 ? 47.667 0.965 -80.836 1.00 97.50 107 GLU A CA 1
ATOM 860 C C . GLU A 1 107 ? 47.846 0.760 -79.322 1.00 97.50 107 GLU A C 1
ATOM 862 O O . GLU A 1 107 ? 46.857 0.673 -78.593 1.00 97.50 107 GLU A O 1
ATOM 867 N N . SER A 1 108 ? 49.088 0.794 -78.825 1.00 97.69 108 SER A N 1
ATOM 868 C CA . SER A 1 108 ?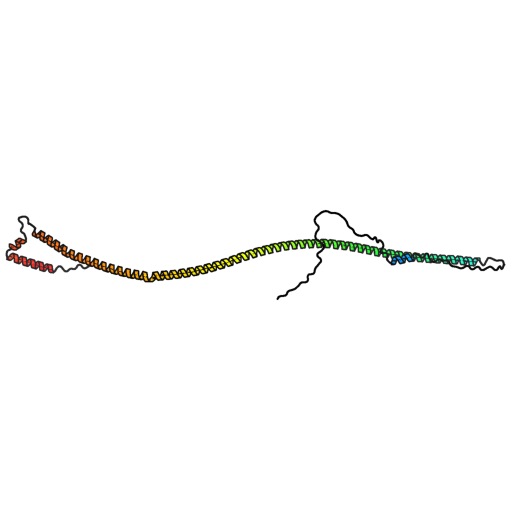 49.396 0.737 -77.389 1.00 97.69 108 SER A CA 1
ATOM 869 C C . SER A 1 108 ? 48.728 1.876 -76.612 1.00 97.69 108 SER A C 1
ATOM 871 O O . SER A 1 108 ? 48.059 1.617 -75.614 1.00 97.69 108 SER A O 1
ATOM 873 N N . LEU A 1 109 ? 48.840 3.123 -77.085 1.00 98.19 109 LEU A N 1
ATOM 874 C CA . LEU A 1 109 ? 48.210 4.270 -76.423 1.00 98.19 109 LEU A CA 1
ATOM 875 C C . LEU A 1 109 ? 46.677 4.198 -76.464 1.00 98.19 109 LEU A C 1
ATOM 877 O O . LEU A 1 109 ? 46.019 4.584 -75.501 1.00 98.19 109 LEU A O 1
ATOM 881 N N . GLN A 1 110 ? 46.087 3.696 -77.551 1.00 98.00 110 GLN A N 1
ATOM 882 C CA . GLN A 1 110 ? 44.639 3.500 -77.644 1.00 98.00 110 GLN A CA 1
ATOM 883 C C . GLN A 1 110 ? 44.143 2.408 -76.690 1.00 98.00 110 GLN A C 1
ATOM 885 O O . GLN A 1 110 ? 43.096 2.582 -76.065 1.00 98.00 110 GLN A O 1
ATOM 890 N N . ALA A 1 111 ? 44.879 1.301 -76.561 1.00 97.56 111 ALA A N 1
ATOM 891 C CA . ALA A 1 111 ? 44.562 0.243 -75.607 1.00 97.56 111 ALA A CA 1
ATOM 892 C C . ALA A 1 111 ? 44.631 0.757 -74.161 1.00 97.56 111 ALA A C 1
ATOM 894 O O . ALA A 1 111 ? 43.713 0.510 -73.376 1.00 97.56 111 ALA A O 1
ATOM 895 N N . ASP A 1 112 ? 45.664 1.540 -73.837 1.00 97.38 112 ASP A N 1
ATOM 896 C CA . ASP A 1 112 ? 45.801 2.182 -72.530 1.00 97.38 112 ASP A CA 1
ATOM 897 C C . ASP A 1 112 ? 44.664 3.164 -72.248 1.00 97.38 112 ASP A C 1
ATOM 899 O O . ASP A 1 112 ? 44.103 3.141 -71.154 1.00 97.38 112 ASP A O 1
ATOM 903 N N . ASN A 1 113 ? 44.262 3.969 -73.234 1.00 97.62 113 ASN A N 1
ATOM 904 C CA . ASN A 1 113 ? 43.164 4.917 -73.066 1.00 97.62 113 ASN A CA 1
ATOM 905 C C . ASN A 1 113 ? 41.831 4.198 -72.789 1.00 97.62 113 ASN A C 1
ATOM 907 O O . ASN A 1 113 ? 41.143 4.531 -71.829 1.00 97.62 113 ASN A O 1
ATOM 911 N N . ARG A 1 114 ? 41.516 3.125 -73.532 1.00 97.88 114 ARG A N 1
ATOM 912 C CA . ARG A 1 114 ? 40.323 2.294 -73.266 1.00 97.88 114 ARG A CA 1
ATOM 913 C C . ARG A 1 114 ? 40.357 1.658 -71.874 1.00 97.88 114 ARG A C 1
ATOM 915 O O . ARG A 1 114 ? 39.329 1.573 -71.205 1.00 97.88 114 ARG A O 1
ATOM 922 N N . ARG A 1 115 ? 41.533 1.201 -71.426 1.00 97.88 115 ARG A N 1
ATOM 923 C CA . ARG A 1 115 ? 41.719 0.642 -70.078 1.00 97.88 115 ARG A CA 1
ATOM 924 C C . ARG A 1 115 ? 41.480 1.701 -68.999 1.00 97.88 115 ARG A C 1
ATOM 926 O O . ARG A 1 115 ? 40.797 1.409 -68.021 1.00 97.88 115 ARG A O 1
ATOM 933 N N . LEU A 1 116 ? 42.007 2.911 -69.182 1.00 97.38 116 LEU A N 1
ATOM 934 C CA . LEU A 1 116 ? 41.794 4.031 -68.263 1.00 97.38 116 LEU A CA 1
ATOM 935 C C . LEU A 1 116 ? 40.323 4.463 -68.227 1.00 97.38 116 LEU A C 1
ATOM 937 O O . LEU A 1 116 ? 39.783 4.666 -67.145 1.00 97.38 116 LEU A O 1
ATOM 941 N N . GLU A 1 117 ? 39.645 4.532 -69.373 1.00 97.06 117 GLU A N 1
ATOM 942 C CA . GLU A 1 117 ? 38.206 4.823 -69.446 1.00 97.06 117 GLU A CA 1
ATOM 943 C C . GLU A 1 117 ? 37.370 3.793 -68.667 1.00 97.06 117 GLU A C 1
ATOM 945 O O . GLU A 1 117 ? 36.476 4.169 -67.903 1.00 97.06 117 GLU A O 1
ATOM 950 N N . ALA A 1 118 ? 37.686 2.499 -68.800 1.00 96.38 118 ALA A N 1
ATOM 951 C CA . ALA A 1 118 ? 37.024 1.441 -68.037 1.00 96.38 118 ALA A CA 1
ATOM 952 C C . ALA A 1 118 ? 37.258 1.595 -66.524 1.00 96.38 118 ALA A C 1
ATOM 954 O O . ALA A 1 118 ? 36.303 1.543 -65.747 1.00 96.38 118 ALA A O 1
ATOM 955 N N . GLN A 1 119 ? 38.501 1.868 -66.110 1.00 97.00 119 GLN A N 1
ATOM 956 C CA . GLN A 1 119 ? 38.827 2.123 -64.704 1.00 97.00 119 GLN A CA 1
ATOM 957 C C . GLN A 1 119 ? 38.076 3.341 -64.153 1.00 97.00 119 GLN A C 1
ATOM 959 O O . GLN A 1 119 ? 37.507 3.257 -63.069 1.00 97.00 119 GLN A O 1
ATOM 964 N N . VAL A 1 120 ? 38.014 4.453 -64.894 1.00 97.00 120 VAL A N 1
ATOM 965 C CA . VAL A 1 120 ? 37.260 5.654 -64.488 1.00 97.00 120 VAL A CA 1
ATOM 966 C C . VAL A 1 120 ? 35.771 5.343 -64.312 1.00 97.00 120 VAL A C 1
ATOM 968 O O . VAL A 1 120 ? 35.159 5.805 -63.348 1.00 97.00 120 VAL A O 1
ATOM 971 N N . SER A 1 121 ? 35.185 4.526 -65.195 1.00 96.12 121 SER A N 1
ATOM 972 C CA . SER A 1 121 ? 33.790 4.093 -65.054 1.00 96.12 121 SER A CA 1
ATOM 973 C C . SER A 1 121 ? 33.566 3.270 -63.783 1.00 96.12 121 SER A C 1
ATOM 975 O O . SER A 1 121 ? 32.586 3.498 -63.073 1.00 96.12 121 SER A O 1
ATOM 977 N N . ASP A 1 122 ? 34.472 2.348 -63.460 1.00 97.00 122 ASP A N 1
ATOM 978 C CA . ASP A 1 122 ? 34.361 1.529 -62.253 1.00 97.00 122 ASP A CA 1
ATOM 979 C C . ASP A 1 122 ? 34.599 2.345 -60.974 1.00 97.00 122 ASP A C 1
ATOM 981 O O . ASP A 1 122 ? 33.836 2.200 -60.017 1.00 97.00 122 ASP A O 1
ATOM 985 N N . TYR A 1 123 ? 35.557 3.282 -60.971 1.00 97.19 123 TYR A N 1
ATOM 986 C CA . TYR A 1 123 ? 35.731 4.235 -59.867 1.00 97.19 123 TYR A CA 1
ATOM 987 C C . TYR A 1 123 ? 34.467 5.065 -59.624 1.00 97.19 123 TYR A C 1
ATOM 989 O O . TYR A 1 123 ? 34.060 5.222 -58.475 1.00 97.19 123 TYR A O 1
ATOM 997 N N . SER A 1 124 ? 33.799 5.530 -60.685 1.00 96.62 124 SER A N 1
ATOM 998 C CA . SER A 1 124 ? 32.541 6.275 -60.564 1.00 96.62 124 SER A CA 1
ATOM 999 C C . SER A 1 124 ? 31.421 5.442 -59.921 1.00 96.62 124 SER A C 1
ATOM 1001 O O . SER A 1 124 ? 30.655 5.964 -59.108 1.00 96.62 124 SER A O 1
ATOM 1003 N N . LYS A 1 125 ? 31.343 4.134 -60.216 1.00 97.12 125 LYS A N 1
ATOM 1004 C CA . LYS A 1 125 ? 30.381 3.227 -59.560 1.00 97.12 125 LYS A CA 1
ATOM 1005 C C . LYS A 1 125 ? 30.688 3.067 -58.071 1.00 97.12 125 LYS A C 1
ATOM 1007 O O . LYS A 1 125 ? 29.786 3.212 -57.249 1.00 97.12 125 LYS A O 1
ATOM 1012 N N . VAL A 1 126 ? 31.952 2.816 -57.723 1.00 97.38 126 VAL A N 1
ATOM 1013 C CA . VAL A 1 126 ? 32.385 2.658 -56.323 1.00 97.38 126 VAL A CA 1
ATOM 1014 C C . VAL A 1 126 ? 32.153 3.944 -55.525 1.00 97.38 126 VAL A C 1
ATOM 1016 O O . VAL A 1 126 ? 31.714 3.889 -54.377 1.00 97.38 126 VAL A O 1
ATOM 1019 N N . GLU A 1 127 ? 32.386 5.110 -56.127 1.00 97.50 127 GLU A N 1
ATOM 1020 C CA . GLU A 1 127 ? 32.094 6.404 -55.506 1.00 97.50 127 GLU A CA 1
ATOM 1021 C C . GLU A 1 127 ? 30.591 6.572 -55.219 1.00 97.50 127 GLU A C 1
ATOM 1023 O O . GLU A 1 127 ? 30.214 6.962 -54.112 1.00 97.50 127 GLU A O 1
ATOM 1028 N N . ALA A 1 128 ? 29.719 6.200 -56.163 1.00 97.12 128 ALA A N 1
ATOM 1029 C CA . ALA A 1 128 ? 28.271 6.239 -55.959 1.00 97.12 128 ALA A CA 1
ATOM 1030 C C . ALA A 1 128 ? 27.807 5.287 -54.837 1.00 97.12 128 ALA A C 1
ATOM 1032 O O . ALA A 1 128 ? 26.973 5.662 -54.006 1.00 97.12 128 ALA A O 1
ATOM 1033 N N . GLU A 1 129 ? 28.363 4.074 -54.770 1.00 97.50 129 GLU A N 1
ATOM 1034 C CA . GLU A 1 129 ? 28.090 3.116 -53.690 1.00 97.50 129 GLU A CA 1
ATOM 1035 C C . GLU A 1 129 ? 28.568 3.635 -52.328 1.00 97.50 129 GLU A C 1
ATOM 1037 O O . GLU A 1 129 ? 27.855 3.507 -51.325 1.00 97.50 129 GLU A O 1
ATOM 1042 N N . LEU A 1 130 ? 29.739 4.275 -52.285 1.00 98.06 130 LEU A N 1
ATOM 1043 C CA . LEU A 1 130 ? 30.279 4.892 -51.079 1.00 98.06 130 LEU A CA 1
ATOM 1044 C C . LEU A 1 130 ? 29.369 6.017 -50.570 1.00 98.06 130 LEU A C 1
ATOM 1046 O O . LEU A 1 130 ? 29.074 6.073 -49.373 1.00 98.06 130 LEU A O 1
ATOM 1050 N N . GLU A 1 131 ? 28.892 6.897 -51.451 1.00 98.06 131 GLU A N 1
ATOM 1051 C CA . GLU A 1 131 ? 27.960 7.964 -51.072 1.00 98.06 131 GLU A CA 1
ATOM 1052 C C . GLU A 1 131 ? 26.607 7.408 -50.599 1.00 98.06 131 GLU A C 1
ATOM 1054 O O . GLU A 1 131 ? 26.065 7.869 -49.587 1.00 98.06 131 GLU A O 1
ATOM 1059 N N . ALA A 1 132 ? 26.096 6.347 -51.231 1.00 98.19 132 ALA A N 1
ATOM 1060 C CA . ALA A 1 132 ? 24.898 5.649 -50.763 1.00 98.19 132 ALA A CA 1
ATOM 1061 C C . ALA A 1 132 ? 25.096 5.029 -49.365 1.00 98.19 132 ALA A C 1
ATOM 1063 O O . ALA A 1 132 ? 24.228 5.152 -48.490 1.00 98.19 132 ALA A O 1
ATOM 1064 N N . ALA A 1 133 ? 26.253 4.408 -49.111 1.00 98.06 133 ALA A N 1
ATOM 1065 C CA . ALA A 1 133 ? 26.599 3.845 -47.809 1.00 98.06 133 ALA A CA 1
ATOM 1066 C C . ALA A 1 133 ? 26.725 4.932 -46.728 1.00 98.06 133 ALA A C 1
ATOM 1068 O O . ALA A 1 133 ? 26.153 4.790 -45.642 1.00 98.06 133 ALA A O 1
ATOM 1069 N N . LYS A 1 134 ? 27.386 6.058 -47.030 1.00 98.31 134 LYS A N 1
ATOM 1070 C CA . LYS A 1 134 ? 27.472 7.222 -46.130 1.00 98.31 134 LYS A CA 1
ATOM 1071 C C . LYS A 1 134 ? 26.087 7.775 -45.790 1.00 98.31 134 LYS A C 1
ATOM 1073 O O . LYS A 1 134 ? 25.802 8.047 -44.620 1.00 98.31 134 LYS A O 1
ATOM 1078 N N . ALA A 1 135 ? 25.202 7.902 -46.780 1.00 98.25 135 ALA A N 1
ATOM 1079 C CA . ALA A 1 135 ? 23.827 8.348 -46.563 1.00 98.25 135 ALA A CA 1
ATOM 1080 C C . ALA A 1 135 ? 23.050 7.385 -45.649 1.00 98.25 135 ALA A C 1
ATOM 1082 O O . ALA A 1 135 ? 22.354 7.829 -44.728 1.00 98.25 135 ALA A O 1
ATOM 1083 N N . LYS A 1 136 ? 23.219 6.070 -45.840 1.00 98.56 136 LYS A N 1
ATOM 1084 C CA . LYS A 1 136 ? 22.604 5.038 -44.994 1.00 98.56 136 LYS A CA 1
ATOM 1085 C C . LYS A 1 136 ? 23.100 5.104 -43.550 1.00 98.56 136 LYS A C 1
ATOM 1087 O O . LYS A 1 136 ? 22.277 5.086 -42.637 1.00 98.56 136 LYS A O 1
ATOM 1092 N N . ILE A 1 137 ? 24.410 5.252 -43.339 1.00 98.19 137 ILE A N 1
ATOM 1093 C CA . ILE A 1 137 ? 25.003 5.424 -42.002 1.00 98.19 137 ILE A CA 1
ATOM 1094 C C . ILE A 1 137 ? 24.420 6.664 -41.320 1.00 98.19 137 ILE A C 1
ATOM 1096 O O . ILE A 1 137 ? 23.982 6.597 -40.173 1.00 98.19 137 ILE A O 1
ATOM 1100 N N . LYS A 1 138 ? 24.338 7.791 -42.036 1.00 98.31 138 LYS A N 1
ATOM 1101 C CA . LYS A 1 138 ? 23.766 9.035 -41.503 1.00 98.31 138 LYS A CA 1
ATOM 1102 C C . LYS A 1 138 ? 22.299 8.872 -41.096 1.00 98.31 138 LYS A C 1
ATOM 1104 O O . LYS A 1 138 ? 21.890 9.401 -40.064 1.00 98.31 138 LYS A O 1
ATOM 1109 N N . LEU A 1 139 ? 21.503 8.151 -41.887 1.00 98.25 139 LEU A N 1
ATOM 1110 C CA . LEU A 1 139 ? 20.103 7.865 -41.563 1.00 98.25 139 LEU A CA 1
ATOM 1111 C C . LEU A 1 139 ? 19.977 6.960 -40.331 1.00 98.25 139 LEU A C 1
ATOM 1113 O O . LEU A 1 139 ? 19.178 7.247 -39.441 1.00 98.25 139 LEU A O 1
ATOM 1117 N N . GLN A 1 140 ? 20.778 5.896 -40.262 1.00 98.12 140 GLN A N 1
ATOM 1118 C CA . GLN A 1 140 ? 20.797 4.985 -39.116 1.00 98.12 140 GLN A CA 1
ATOM 1119 C C . GLN A 1 140 ? 21.213 5.699 -37.832 1.00 98.12 140 GLN A C 1
ATOM 1121 O O . GLN A 1 140 ? 20.575 5.507 -36.802 1.00 98.12 140 GLN A O 1
ATOM 1126 N N . TRP A 1 141 ? 22.217 6.575 -37.904 1.00 98.12 141 TRP A N 1
ATOM 1127 C CA . TRP A 1 141 ? 22.635 7.389 -36.769 1.00 98.12 141 TRP A CA 1
ATOM 1128 C C . TRP A 1 141 ? 21.493 8.275 -36.264 1.00 98.12 141 TRP A C 1
ATOM 1130 O O . TRP A 1 141 ? 21.188 8.247 -35.077 1.00 98.12 141 TRP A O 1
ATOM 1140 N N . LYS A 1 142 ? 20.781 8.972 -37.165 1.00 98.31 142 LYS A N 1
ATOM 1141 C CA . LYS A 1 142 ? 19.600 9.773 -36.793 1.00 98.31 142 LYS A CA 1
ATOM 1142 C C . LYS A 1 142 ? 18.524 8.935 -36.100 1.00 98.31 142 LYS A C 1
ATOM 1144 O O . LYS A 1 142 ? 17.994 9.364 -35.078 1.00 98.31 142 LYS A O 1
ATOM 1149 N N . LYS A 1 143 ? 18.226 7.744 -36.629 1.00 98.38 143 LYS A N 1
ATOM 1150 C CA . LYS A 1 143 ? 17.242 6.831 -36.031 1.00 98.38 143 LYS A CA 1
ATOM 1151 C C . LYS A 1 143 ? 17.664 6.393 -34.627 1.00 98.38 143 LYS A C 1
ATOM 1153 O O . LYS A 1 143 ? 16.866 6.478 -33.701 1.00 98.38 143 LYS A O 1
ATOM 1158 N N . LEU A 1 144 ? 18.924 5.988 -34.465 1.00 98.06 144 LEU A N 1
ATOM 1159 C CA . LEU A 1 144 ? 19.469 5.585 -33.171 1.00 98.06 144 LEU A CA 1
ATOM 1160 C C . LEU A 1 144 ? 19.402 6.734 -32.157 1.00 98.06 144 LEU A C 1
ATOM 1162 O O . LEU A 1 144 ? 19.016 6.521 -31.013 1.00 98.06 144 LEU A O 1
ATOM 1166 N N . THR A 1 145 ? 19.721 7.962 -32.579 1.00 98.12 145 THR A N 1
ATOM 1167 C CA . THR A 1 145 ? 19.638 9.136 -31.699 1.00 98.12 145 THR A CA 1
ATOM 1168 C C . THR A 1 145 ? 18.203 9.469 -31.289 1.00 98.12 145 THR A C 1
ATOM 1170 O O . THR A 1 145 ? 17.974 9.773 -30.123 1.00 98.12 145 THR A O 1
ATOM 1173 N N . SER A 1 146 ? 17.223 9.378 -32.198 1.00 97.56 146 SER A N 1
ATOM 1174 C CA . SER A 1 146 ? 15.820 9.639 -31.846 1.00 97.56 146 SER A CA 1
ATOM 1175 C C . SER A 1 146 ? 15.245 8.561 -30.928 1.00 97.56 146 SER A C 1
ATOM 1177 O O . SER A 1 146 ? 14.541 8.884 -29.979 1.00 97.56 146 SER A O 1
ATOM 1179 N N . GLU A 1 147 ? 15.584 7.293 -31.176 1.00 98.19 147 GLU A N 1
ATOM 1180 C CA . GLU A 1 147 ? 15.154 6.164 -30.345 1.00 98.19 147 GLU A CA 1
ATOM 1181 C C . GLU A 1 147 ? 15.779 6.227 -28.942 1.00 98.19 147 GLU A C 1
ATOM 1183 O O . GLU A 1 147 ? 15.107 5.967 -27.948 1.00 98.19 147 GLU A O 1
ATOM 1188 N N . ALA A 1 148 ? 17.041 6.656 -28.829 1.00 97.69 148 ALA A N 1
ATOM 1189 C CA . ALA A 1 148 ? 17.685 6.879 -27.537 1.00 97.69 148 ALA A CA 1
ATOM 1190 C C . ALA A 1 148 ? 16.990 7.979 -26.710 1.00 97.69 148 ALA A C 1
ATOM 1192 O O . ALA A 1 148 ? 16.793 7.799 -25.506 1.00 97.69 148 ALA A O 1
ATOM 1193 N N . GLU A 1 149 ? 16.592 9.096 -27.332 1.00 97.69 149 GLU A N 1
ATOM 1194 C CA . GLU A 1 149 ? 15.850 10.162 -26.640 1.00 97.69 149 GLU A CA 1
ATOM 1195 C C . GLU A 1 149 ? 14.429 9.726 -26.251 1.00 97.69 149 GLU A C 1
ATOM 1197 O O . GLU A 1 149 ? 13.983 10.017 -25.139 1.00 97.69 149 GLU A O 1
ATOM 1202 N N . GLU A 1 150 ? 13.735 8.968 -27.105 1.00 98.19 150 GLU A N 1
ATOM 1203 C CA . GLU A 1 150 ? 12.430 8.392 -26.763 1.00 98.19 150 GLU A CA 1
ATOM 1204 C C . GLU A 1 150 ? 12.543 7.433 -25.568 1.00 98.19 150 GLU A C 1
ATOM 1206 O O . GLU A 1 150 ? 11.831 7.593 -24.573 1.00 98.19 150 GLU A O 1
ATOM 1211 N N . ASN A 1 151 ? 13.492 6.495 -25.614 1.00 98.25 151 ASN A N 1
ATOM 1212 C CA . ASN A 1 151 ? 13.739 5.537 -24.537 1.00 98.25 151 ASN A CA 1
ATOM 1213 C C . ASN A 1 151 ? 14.100 6.240 -23.224 1.00 98.25 151 ASN A C 1
ATOM 1215 O O . ASN A 1 151 ? 13.621 5.857 -22.157 1.00 98.25 151 ASN A O 1
ATOM 1219 N N . LYS A 1 152 ? 14.898 7.311 -23.276 1.00 98.44 152 LYS A N 1
ATOM 1220 C CA . LYS A 1 152 ? 15.194 8.151 -22.108 1.00 98.44 152 LYS A CA 1
ATOM 1221 C C . LYS A 1 152 ? 13.925 8.786 -21.534 1.00 98.44 152 LYS A C 1
ATOM 1223 O O . LYS A 1 152 ? 13.745 8.771 -20.315 1.00 98.44 152 LYS A O 1
ATOM 1228 N N . GLY A 1 153 ? 13.031 9.292 -22.385 1.00 97.94 153 GLY A N 1
ATOM 1229 C CA . GLY A 1 153 ? 11.718 9.797 -21.977 1.00 97.94 153 GLY A CA 1
ATOM 1230 C C . GLY A 1 153 ? 10.859 8.725 -21.297 1.00 97.94 153 GLY A C 1
ATOM 1231 O O . GLY A 1 153 ? 10.315 8.961 -20.216 1.00 97.94 153 GLY A O 1
ATOM 1232 N N . GLN A 1 154 ? 10.803 7.522 -21.875 1.00 98.38 154 GLN A N 1
ATOM 1233 C CA . GLN A 1 154 ? 10.087 6.379 -21.297 1.00 98.38 154 GLN A CA 1
ATOM 1234 C C . GLN A 1 154 ? 10.666 5.975 -19.933 1.00 98.38 154 GLN A C 1
ATOM 1236 O O . GLN A 1 154 ? 9.916 5.798 -18.972 1.00 98.38 154 GLN A O 1
ATOM 1241 N N . ILE A 1 155 ? 11.995 5.903 -19.806 1.00 98.56 155 ILE A N 1
ATOM 1242 C CA . ILE A 1 155 ? 12.677 5.593 -18.541 1.00 98.56 155 ILE A CA 1
ATOM 1243 C C . ILE A 1 155 ? 12.362 6.647 -17.474 1.00 98.56 155 ILE A C 1
ATOM 1245 O O . ILE A 1 155 ? 12.093 6.284 -16.331 1.00 98.56 155 ILE A O 1
ATOM 1249 N N . LEU A 1 156 ? 12.365 7.940 -17.814 1.00 98.44 156 LEU A N 1
ATOM 1250 C CA . LEU A 1 156 ? 12.010 9.001 -16.865 1.00 98.44 156 LEU A CA 1
ATOM 1251 C C . LEU A 1 156 ? 10.549 8.902 -16.414 1.00 98.44 156 LEU A C 1
ATOM 1253 O O . LEU A 1 156 ? 10.273 9.031 -15.221 1.00 98.44 156 LEU A O 1
ATOM 1257 N N . ASN A 1 157 ? 9.624 8.612 -17.333 1.00 98.50 157 ASN A N 1
ATOM 1258 C CA . ASN A 1 157 ? 8.219 8.405 -16.989 1.00 98.50 157 ASN A CA 1
ATOM 1259 C C . ASN A 1 157 ? 8.034 7.205 -16.050 1.00 98.50 157 ASN A C 1
ATOM 1261 O O . ASN A 1 157 ? 7.343 7.311 -15.035 1.00 98.50 157 ASN A O 1
ATOM 1265 N N . LEU A 1 158 ? 8.690 6.080 -16.348 1.00 98.56 158 LEU A N 1
ATOM 1266 C CA . LEU A 1 158 ? 8.660 4.895 -15.494 1.00 98.56 158 LEU A CA 1
ATOM 1267 C C . LEU A 1 158 ? 9.264 5.180 -14.118 1.00 98.56 158 LEU A C 1
ATOM 1269 O O . LEU A 1 158 ? 8.636 4.850 -13.116 1.00 98.56 158 LEU A O 1
ATOM 1273 N N . LYS A 1 159 ? 10.415 5.860 -14.044 1.00 98.19 159 LYS A N 1
ATOM 1274 C CA . LYS A 1 159 ? 11.021 6.285 -12.771 1.00 98.19 159 LYS A CA 1
ATOM 1275 C C . LYS A 1 159 ? 10.071 7.157 -11.951 1.00 98.19 159 LYS A C 1
ATOM 1277 O O . LYS A 1 159 ? 9.927 6.932 -10.756 1.00 98.19 159 LYS A O 1
ATOM 1282 N N . GLN A 1 160 ? 9.377 8.103 -12.587 1.00 98.31 160 GLN A N 1
ATOM 1283 C CA . GLN A 1 160 ? 8.387 8.940 -11.907 1.00 98.31 160 GLN A CA 1
ATOM 1284 C C . GLN A 1 160 ? 7.198 8.119 -11.385 1.00 98.31 160 GLN A C 1
ATOM 1286 O O . GLN A 1 160 ? 6.733 8.352 -10.272 1.00 98.31 160 GLN A O 1
ATOM 1291 N N . ARG A 1 161 ? 6.693 7.158 -12.170 1.00 98.31 161 ARG A N 1
ATOM 1292 C CA . ARG A 1 161 ? 5.604 6.266 -11.741 1.00 98.31 161 ARG A CA 1
ATOM 1293 C C . ARG A 1 161 ? 6.027 5.372 -10.578 1.00 98.31 161 ARG A C 1
ATOM 1295 O O . ARG A 1 161 ? 5.255 5.228 -9.640 1.00 98.31 161 ARG A O 1
ATOM 1302 N N . VAL A 1 162 ? 7.239 4.818 -10.624 1.00 98.38 162 VAL A N 1
ATOM 1303 C CA . VAL A 1 162 ? 7.806 4.014 -9.532 1.00 98.38 162 VAL A CA 1
ATOM 1304 C C . VAL A 1 162 ? 7.951 4.852 -8.264 1.00 98.38 162 VAL A C 1
ATOM 1306 O O . VAL A 1 162 ? 7.507 4.402 -7.218 1.00 98.38 162 VAL A O 1
ATOM 1309 N N . ALA A 1 163 ? 8.465 6.082 -8.355 1.00 98.00 163 ALA A N 1
ATOM 1310 C CA . ALA A 1 163 ? 8.587 6.967 -7.194 1.00 98.00 163 ALA A CA 1
ATOM 1311 C C . ALA A 1 163 ? 7.225 7.257 -6.533 1.00 98.00 163 ALA A C 1
ATOM 1313 O O . ALA A 1 163 ? 7.101 7.164 -5.318 1.00 98.00 163 ALA A O 1
ATOM 1314 N N . LYS A 1 164 ? 6.182 7.526 -7.333 1.00 97.88 164 LYS A N 1
ATOM 1315 C CA . LYS A 1 164 ? 4.813 7.724 -6.818 1.00 97.88 164 LYS A CA 1
ATOM 1316 C C . LYS A 1 164 ? 4.239 6.476 -6.149 1.00 97.88 164 LYS A C 1
ATOM 1318 O O . LYS A 1 164 ? 3.524 6.588 -5.162 1.00 97.88 164 LYS A O 1
ATOM 1323 N N . LEU A 1 165 ? 4.511 5.294 -6.705 1.00 97.38 165 LEU A N 1
ATOM 1324 C CA . LEU A 1 165 ? 4.080 4.033 -6.098 1.00 97.38 165 LEU A CA 1
ATOM 1325 C C . LEU A 1 165 ? 4.814 3.776 -4.779 1.00 97.38 165 LEU A C 1
ATOM 1327 O O . LEU A 1 165 ? 4.174 3.394 -3.813 1.00 97.38 165 LEU A O 1
ATOM 1331 N N . GLN A 1 166 ? 6.119 4.051 -4.722 1.00 96.94 166 GLN A N 1
ATOM 1332 C CA . GLN A 1 166 ? 6.915 3.921 -3.500 1.00 96.94 166 GLN A CA 1
ATOM 1333 C C . GLN A 1 166 ? 6.436 4.858 -2.386 1.00 96.94 166 GLN A C 1
ATOM 1335 O O . GLN A 1 166 ? 6.350 4.430 -1.242 1.00 96.94 166 GLN A O 1
ATOM 1340 N N . GLU A 1 167 ? 6.102 6.108 -2.713 1.00 95.94 167 GLU A N 1
ATOM 1341 C CA . GLU A 1 167 ? 5.517 7.061 -1.760 1.00 95.94 167 GLU A CA 1
ATOM 1342 C C . GLU A 1 167 ? 4.174 6.549 -1.223 1.00 95.94 167 GLU A C 1
ATOM 1344 O O . GLU A 1 167 ? 3.981 6.455 -0.017 1.00 95.94 167 GLU A O 1
ATOM 1349 N N . HIS A 1 168 ? 3.282 6.113 -2.116 1.00 95.44 168 HIS A N 1
ATOM 1350 C CA . HIS A 1 168 ? 1.983 5.567 -1.726 1.00 95.44 168 HIS A CA 1
ATOM 1351 C C . HIS A 1 168 ? 2.093 4.278 -0.895 1.00 95.44 168 HIS A C 1
ATOM 1353 O O . HIS A 1 168 ? 1.309 4.071 0.030 1.00 95.44 168 HIS A O 1
ATOM 1359 N N . ASP A 1 169 ? 3.041 3.396 -1.210 1.00 94.81 169 ASP A N 1
ATOM 1360 C CA . ASP A 1 169 ? 3.286 2.194 -0.412 1.00 94.81 169 ASP A CA 1
ATOM 1361 C C . ASP A 1 169 ? 3.876 2.551 0.961 1.00 94.81 169 ASP A C 1
ATOM 1363 O O . ASP A 1 169 ? 3.445 1.981 1.959 1.00 94.81 169 ASP A O 1
ATOM 1367 N N . HIS A 1 170 ? 4.753 3.559 1.052 1.00 95.06 170 HIS A N 1
ATOM 1368 C CA . HIS A 1 170 ? 5.250 4.063 2.335 1.00 95.06 170 HIS A CA 1
ATOM 1369 C C . HIS A 1 170 ? 4.132 4.671 3.201 1.00 95.06 170 HIS A C 1
ATOM 1371 O O . HIS A 1 170 ? 4.033 4.368 4.391 1.00 95.06 170 HIS A O 1
ATOM 1377 N N . ASP A 1 171 ? 3.237 5.466 2.611 1.00 94.81 171 ASP A N 1
ATOM 1378 C CA . ASP A 1 171 ? 2.058 6.007 3.301 1.00 94.81 171 ASP A CA 1
ATOM 1379 C C . ASP A 1 171 ? 1.127 4.891 3.801 1.00 94.81 171 ASP A C 1
ATOM 1381 O O . ASP A 1 171 ? 0.585 4.953 4.906 1.00 94.81 171 ASP A O 1
ATOM 1385 N N . ARG A 1 172 ? 0.948 3.828 3.009 1.00 95.62 172 ARG A N 1
ATOM 1386 C CA . ARG A 1 172 ? 0.156 2.664 3.426 1.00 95.62 172 ARG A CA 1
ATOM 1387 C C . ARG A 1 172 ? 0.824 1.884 4.546 1.00 95.62 172 ARG A C 1
ATOM 1389 O O . ARG A 1 172 ? 0.126 1.474 5.470 1.00 95.62 172 ARG A O 1
ATOM 1396 N N . ASP A 1 173 ? 2.133 1.685 4.482 1.00 97.06 173 ASP A N 1
ATOM 1397 C CA . ASP A 1 173 ? 2.883 0.980 5.520 1.00 97.06 173 ASP A CA 1
ATOM 1398 C C . ASP A 1 173 ? 2.839 1.746 6.849 1.00 97.06 173 ASP A C 1
ATOM 1400 O O . ASP A 1 173 ? 2.559 1.149 7.889 1.00 97.06 173 ASP A O 1
ATOM 1404 N N . THR A 1 174 ? 3.000 3.074 6.819 1.00 96.31 174 THR A N 1
ATOM 1405 C CA . THR A 1 174 ? 2.877 3.922 8.019 1.00 96.31 174 THR A CA 1
ATOM 1406 C C . THR A 1 174 ? 1.453 3.919 8.595 1.00 96.31 174 THR A C 1
ATOM 1408 O O . THR A 1 174 ? 1.276 3.820 9.813 1.00 96.31 174 THR A O 1
ATOM 1411 N N . ASP A 1 175 ? 0.411 3.948 7.754 1.00 97.44 175 ASP A N 1
ATOM 1412 C CA . ASP A 1 175 ? -0.982 3.785 8.197 1.00 97.44 175 ASP A CA 1
ATOM 1413 C C . ASP A 1 175 ? -1.221 2.404 8.834 1.00 97.44 175 ASP A C 1
ATOM 1415 O O . ASP A 1 175 ? -1.820 2.318 9.911 1.00 97.44 175 ASP A O 1
ATOM 1419 N N . ILE A 1 176 ? -0.713 1.327 8.224 1.00 97.00 176 ILE A N 1
ATOM 1420 C CA . ILE A 1 176 ? -0.794 -0.038 8.767 1.00 97.00 176 ILE A CA 1
ATOM 1421 C C . ILE A 1 176 ? -0.092 -0.122 10.126 1.00 97.00 176 ILE A C 1
ATOM 1423 O O . ILE A 1 176 ? -0.667 -0.675 11.066 1.00 97.00 176 ILE A O 1
ATOM 1427 N N . GLU A 1 177 ? 1.103 0.451 10.260 1.00 97.62 177 GLU A N 1
ATOM 1428 C CA . GLU A 1 177 ? 1.862 0.469 11.512 1.00 97.62 177 GLU A CA 1
ATOM 1429 C C . GLU A 1 177 ? 1.106 1.226 12.616 1.00 97.62 177 GLU A C 1
ATOM 1431 O O . GLU A 1 177 ? 0.934 0.710 13.725 1.00 97.62 177 GLU A O 1
ATOM 1436 N N . SER A 1 178 ? 0.531 2.391 12.296 1.00 97.69 178 SER A N 1
ATOM 1437 C CA . SER A 1 178 ? -0.280 3.162 13.247 1.00 97.69 178 SER A CA 1
ATOM 1438 C C . SER A 1 178 ? -1.545 2.409 13.698 1.00 97.69 178 SER A C 1
ATOM 1440 O O . SER A 1 178 ? -1.919 2.433 14.877 1.00 97.69 178 SER A O 1
ATOM 1442 N N . LYS A 1 179 ? -2.205 1.685 12.781 1.00 98.25 179 LYS A N 1
ATOM 1443 C CA . LYS A 1 179 ? -3.371 0.840 13.086 1.00 98.25 179 LYS A CA 1
ATOM 1444 C C . LYS A 1 179 ? -2.983 -0.369 13.925 1.00 98.25 179 LYS A C 1
ATOM 1446 O O . LYS A 1 179 ? -3.735 -0.729 14.830 1.00 98.25 179 LYS A O 1
ATOM 1451 N N . LEU A 1 180 ? -1.829 -0.972 13.654 1.00 98.25 180 LEU A N 1
ATOM 1452 C CA . LEU A 1 180 ? -1.295 -2.086 14.429 1.00 98.25 180 LEU A CA 1
ATOM 1453 C C . LEU A 1 180 ? -0.995 -1.658 15.869 1.00 98.25 180 LEU A C 1
ATOM 1455 O O . LEU A 1 180 ? -1.389 -2.355 16.805 1.00 98.25 180 LEU A O 1
ATOM 1459 N N . GLN A 1 181 ? -0.375 -0.491 16.058 1.00 97.88 181 GLN A N 1
ATOM 1460 C CA . GLN A 1 181 ? -0.139 0.071 17.386 1.00 97.88 181 GLN A CA 1
ATOM 1461 C C . GLN A 1 181 ? -1.459 0.282 18.142 1.00 97.88 181 GLN A C 1
ATOM 1463 O O . GLN A 1 181 ? -1.619 -0.224 19.254 1.00 97.88 181 GLN A O 1
ATOM 1468 N N . ARG A 1 182 ? -2.448 0.925 17.508 1.00 98.25 182 ARG A N 1
ATOM 1469 C CA . ARG A 1 182 ? -3.780 1.125 18.102 1.00 98.25 182 ARG A CA 1
ATOM 1470 C C . ARG A 1 182 ? -4.475 -0.197 18.444 1.00 98.25 182 ARG A C 1
ATOM 1472 O O . ARG A 1 182 ? -5.120 -0.307 19.483 1.00 98.25 182 ARG A O 1
ATOM 1479 N N . ALA A 1 183 ? -4.362 -1.211 17.587 1.00 98.19 183 ALA A N 1
ATOM 1480 C CA . ALA A 1 183 ? -4.934 -2.531 17.844 1.00 98.19 183 ALA A CA 1
ATOM 1481 C C . ALA A 1 183 ? -4.278 -3.214 19.056 1.00 98.19 183 ALA A C 1
ATOM 1483 O O . ALA A 1 183 ? -4.976 -3.841 19.853 1.00 98.19 183 ALA A O 1
ATOM 1484 N N . ASN A 1 184 ? -2.962 -3.059 19.230 1.00 98.19 184 ASN A N 1
ATOM 1485 C CA . ASN A 1 184 ? -2.250 -3.555 20.407 1.00 98.19 184 ASN A CA 1
ATOM 1486 C C . ASN A 1 184 ? -2.688 -2.833 21.689 1.00 98.19 184 ASN A C 1
ATOM 1488 O O . ASN A 1 184 ? -2.940 -3.493 22.694 1.00 98.19 184 ASN A O 1
ATOM 1492 N N . GLU A 1 185 ? -2.850 -1.509 21.652 1.00 98.38 185 GLU A N 1
ATOM 1493 C CA . GLU A 1 185 ? -3.369 -0.727 22.786 1.00 98.38 185 GLU A CA 1
ATOM 1494 C C . GLU A 1 185 ? -4.781 -1.182 23.185 1.00 98.38 185 GLU A C 1
ATOM 1496 O O . GLU A 1 185 ? -5.045 -1.461 24.356 1.00 98.38 185 GLU A O 1
ATOM 1501 N N . LEU A 1 186 ? -5.679 -1.348 22.207 1.00 98.50 186 LEU A N 1
ATOM 1502 C CA . LEU A 1 186 ? -7.031 -1.861 22.446 1.00 98.50 186 LEU A CA 1
ATOM 1503 C C . LEU A 1 186 ? -7.026 -3.295 22.980 1.00 98.50 186 LEU A C 1
ATOM 1505 O O . LEU A 1 186 ? -7.858 -3.638 23.819 1.00 98.50 186 LEU A O 1
ATOM 1509 N N . LYS A 1 187 ? -6.098 -4.140 22.520 1.00 98.38 187 LYS A N 1
ATOM 1510 C CA . LYS A 1 187 ? -5.931 -5.501 23.040 1.00 98.38 187 LYS A CA 1
ATOM 1511 C C . LYS A 1 187 ? -5.550 -5.479 24.520 1.00 98.38 187 LYS A C 1
ATOM 1513 O O . LYS A 1 187 ? -6.183 -6.182 25.302 1.00 98.38 187 LYS A O 1
ATOM 1518 N N . VAL A 1 188 ? -4.593 -4.633 24.910 1.00 98.44 188 VAL A N 1
ATOM 1519 C CA . VAL A 1 188 ? -4.200 -4.457 26.319 1.00 98.44 188 VAL A CA 1
ATOM 1520 C C . VAL A 1 188 ? -5.390 -3.998 27.165 1.00 98.44 188 VAL A C 1
ATOM 1522 O O . VAL A 1 188 ? -5.663 -4.599 28.202 1.00 98.44 188 VAL A O 1
ATOM 1525 N N . GLN A 1 189 ? -6.155 -3.006 26.698 1.00 98.31 189 GLN A N 1
ATOM 1526 C CA . GLN A 1 189 ? -7.366 -2.549 27.393 1.00 98.31 189 GLN A CA 1
ATOM 1527 C C . GLN A 1 189 ? -8.428 -3.653 27.507 1.00 98.31 189 GLN A C 1
ATOM 1529 O O . GLN A 1 189 ? -9.081 -3.784 28.540 1.00 98.31 189 GLN A O 1
ATOM 1534 N N . ASN A 1 190 ? -8.606 -4.473 26.465 1.00 98.31 190 ASN A N 1
ATOM 1535 C CA . ASN A 1 190 ? -9.538 -5.601 26.499 1.00 98.31 190 ASN A CA 1
ATOM 1536 C C . ASN A 1 190 ? -9.120 -6.638 27.549 1.00 98.31 190 ASN A C 1
ATOM 1538 O O . ASN A 1 190 ? -9.962 -7.121 28.304 1.00 98.31 190 ASN A O 1
ATOM 1542 N N . ASP A 1 191 ? -7.826 -6.951 27.618 1.00 98.38 191 ASP A N 1
ATOM 1543 C CA . ASP A 1 191 ? -7.272 -7.883 28.598 1.00 98.38 191 ASP A CA 1
ATOM 1544 C C . ASP A 1 191 ? -7.419 -7.348 30.033 1.00 98.38 191 ASP A C 1
ATOM 1546 O O . ASP A 1 191 ? -7.740 -8.109 30.947 1.00 98.38 191 ASP A O 1
ATOM 1550 N N . GLU A 1 192 ? -7.254 -6.042 30.243 1.00 98.56 192 GLU A N 1
ATOM 1551 C CA . GLU A 1 192 ? -7.468 -5.394 31.542 1.00 98.56 192 GLU A CA 1
ATOM 1552 C C . GLU A 1 192 ? -8.947 -5.385 31.959 1.00 98.56 192 GLU A C 1
ATOM 1554 O O . GLU A 1 192 ? -9.276 -5.772 33.082 1.00 98.56 192 GLU A O 1
ATOM 1559 N N . LEU A 1 193 ? -9.864 -5.070 31.038 1.00 98.50 193 LEU A N 1
ATOM 1560 C CA . LEU A 1 193 ? -11.305 -5.175 31.288 1.00 98.50 193 LEU A CA 1
ATOM 1561 C C . LEU A 1 193 ? -11.730 -6.616 31.589 1.00 98.50 193 LEU A C 1
ATOM 1563 O O . LEU A 1 193 ? -12.557 -6.838 32.470 1.00 98.50 193 LEU A O 1
ATOM 1567 N N . ARG A 1 194 ? -11.158 -7.614 30.904 1.00 98.56 194 ARG A N 1
ATOM 1568 C CA . ARG A 1 194 ? -11.414 -9.034 31.198 1.00 98.56 194 ARG A CA 1
ATOM 1569 C C . ARG A 1 194 ? -10.986 -9.412 32.613 1.00 98.56 194 ARG A C 1
ATOM 1571 O O . ARG A 1 194 ? -11.731 -10.135 33.273 1.00 98.56 194 ARG A O 1
ATOM 1578 N N . LYS A 1 195 ? -9.831 -8.921 33.075 1.00 98.56 195 LYS A N 1
ATOM 1579 C CA . LYS A 1 195 ? -9.373 -9.108 34.462 1.00 98.56 195 LYS A CA 1
ATOM 1580 C C . LYS A 1 195 ? -10.341 -8.455 35.447 1.00 98.56 195 LYS A C 1
ATOM 1582 O O . LYS A 1 195 ? -10.847 -9.139 36.323 1.00 98.56 195 LYS A O 1
ATOM 1587 N N . SER A 1 196 ? -10.713 -7.195 35.221 1.00 98.38 196 SER A N 1
ATOM 1588 C CA . SER A 1 196 ? -11.678 -6.491 36.076 1.00 98.38 196 SER A CA 1
ATOM 1589 C C . SER A 1 196 ? -13.046 -7.187 36.133 1.00 98.38 196 SER A C 1
ATOM 1591 O O . SER A 1 196 ? -13.615 -7.349 37.210 1.00 98.38 196 SER A O 1
ATOM 1593 N N . ILE A 1 197 ? -13.565 -7.673 34.998 1.00 98.44 197 ILE A N 1
ATOM 1594 C CA . ILE A 1 197 ? -14.810 -8.457 34.953 1.00 98.44 197 ILE A CA 1
ATOM 1595 C C . ILE A 1 197 ? -14.673 -9.746 35.769 1.00 98.44 197 ILE A C 1
ATOM 1597 O O . ILE A 1 197 ? -15.625 -10.151 36.437 1.00 98.44 197 ILE A O 1
ATOM 1601 N N . PHE A 1 198 ? -13.523 -10.417 35.693 1.00 98.62 198 PHE A N 1
ATOM 1602 C CA . PHE A 1 198 ? -13.260 -11.617 36.478 1.00 98.62 198 PHE A CA 1
ATOM 1603 C C . PHE A 1 198 ? -13.230 -11.311 37.983 1.00 98.62 198 PHE A C 1
ATOM 1605 O O . PHE A 1 198 ? -13.923 -11.987 38.744 1.00 98.62 198 PHE A O 1
ATOM 1612 N N . ASP A 1 199 ? -12.525 -10.258 38.394 1.00 98.56 199 ASP A N 1
ATOM 1613 C CA . ASP A 1 199 ? -12.411 -9.846 39.797 1.00 98.56 199 ASP A CA 1
ATOM 1614 C C . ASP A 1 199 ? -13.772 -9.438 40.381 1.00 98.56 199 ASP A C 1
ATOM 1616 O O . ASP A 1 199 ? -14.165 -9.922 41.442 1.00 98.56 199 ASP A O 1
ATOM 1620 N N . LEU A 1 200 ? -14.555 -8.640 39.647 1.00 98.56 200 LEU A N 1
ATOM 1621 C CA . LEU A 1 200 ? -15.910 -8.250 40.053 1.00 98.56 200 LEU A CA 1
ATOM 1622 C C . LEU A 1 200 ? -16.858 -9.448 40.151 1.00 98.56 200 LEU A C 1
ATOM 1624 O O . LEU A 1 200 ? -17.722 -9.484 41.023 1.00 98.56 200 LEU A O 1
ATOM 1628 N N . ARG A 1 201 ? -16.726 -10.449 39.270 1.00 98.44 201 ARG A N 1
ATOM 1629 C CA . ARG A 1 201 ? -17.510 -11.691 39.378 1.00 98.44 201 ARG A CA 1
ATOM 1630 C C . ARG A 1 201 ? -17.154 -12.463 40.640 1.00 98.44 201 ARG A C 1
ATOM 1632 O O . ARG A 1 201 ? -18.061 -12.971 41.298 1.00 98.44 201 ARG A O 1
ATOM 1639 N N . LEU A 1 202 ? -15.866 -12.544 40.969 1.00 98.31 202 LEU A N 1
ATOM 1640 C CA . LEU A 1 202 ? -15.405 -13.193 42.190 1.00 98.31 202 LEU A CA 1
ATOM 1641 C C . LEU A 1 202 ? -15.946 -12.461 43.425 1.00 98.31 202 LEU A C 1
ATOM 1643 O O . LEU A 1 202 ? -16.549 -13.098 44.287 1.00 98.31 202 LEU A O 1
ATOM 1647 N N . GLU A 1 203 ? -15.829 -11.134 43.471 1.00 98.31 203 GLU A N 1
ATOM 1648 C CA . GLU A 1 203 ? -16.378 -10.312 44.554 1.00 98.31 203 GLU A CA 1
ATOM 1649 C C . GLU A 1 203 ? -17.899 -10.467 44.678 1.00 98.31 203 GLU A C 1
ATOM 1651 O O . GLU A 1 203 ? -18.407 -10.698 45.771 1.00 98.31 203 GLU A O 1
ATOM 1656 N N . ASN A 1 204 ? -18.637 -10.434 43.566 1.00 98.25 204 ASN A N 1
ATOM 1657 C CA . ASN A 1 204 ? -20.088 -10.613 43.578 1.00 98.25 204 ASN A CA 1
ATOM 1658 C C . ASN A 1 204 ? -20.486 -12.010 44.092 1.00 98.25 204 ASN A C 1
ATOM 1660 O O . ASN A 1 204 ? -21.429 -12.139 44.868 1.00 98.25 204 ASN A O 1
ATOM 1664 N N . SER A 1 205 ? -19.732 -13.057 43.733 1.00 98.06 205 SER A N 1
ATOM 1665 C CA . SER A 1 205 ? -19.962 -14.407 44.267 1.00 98.06 205 SER A CA 1
ATOM 1666 C C . SER A 1 205 ? -19.696 -14.500 45.775 1.00 98.06 205 SER A C 1
ATOM 1668 O O . SER A 1 205 ? -20.452 -15.140 46.505 1.00 98.06 205 SER A O 1
ATOM 1670 N N . GLU A 1 206 ? -18.667 -13.806 46.261 1.00 98.44 206 GLU A N 1
ATOM 1671 C CA . GLU A 1 206 ? -18.329 -13.738 47.681 1.00 98.44 206 GLU A CA 1
ATOM 1672 C C . GLU A 1 206 ? -19.386 -12.954 48.471 1.00 98.44 206 GLU A C 1
ATOM 1674 O O . GLU A 1 206 ? -19.811 -13.387 49.544 1.00 98.44 206 GLU A O 1
ATOM 1679 N N . LEU A 1 207 ? -19.858 -11.829 47.931 1.00 98.44 207 LEU A N 1
ATOM 1680 C CA . LEU A 1 207 ? -20.941 -11.044 48.519 1.00 98.44 207 LEU A CA 1
ATOM 1681 C C . LEU A 1 207 ? -22.257 -11.826 48.540 1.00 98.44 207 LEU A C 1
ATOM 1683 O O . LEU A 1 207 ? -22.937 -11.811 49.563 1.00 98.44 207 LEU A O 1
ATOM 1687 N N . ALA A 1 208 ? -22.590 -12.556 47.472 1.00 98.38 208 ALA A N 1
ATOM 1688 C CA . ALA A 1 208 ? -23.766 -13.424 47.432 1.00 98.38 208 ALA A CA 1
ATOM 1689 C C . ALA A 1 208 ? -23.702 -14.514 48.514 1.00 98.38 208 ALA A C 1
ATOM 1691 O O . ALA A 1 208 ? -24.669 -14.707 49.248 1.00 98.38 208 ALA A O 1
ATOM 1692 N N . ARG A 1 209 ? -22.539 -15.157 48.689 1.00 97.75 209 ARG A N 1
ATOM 1693 C CA . ARG A 1 209 ? -22.305 -16.143 49.756 1.00 97.75 209 ARG A CA 1
ATOM 1694 C C . ARG A 1 209 ? -22.448 -15.533 51.153 1.00 97.75 209 ARG A C 1
ATOM 1696 O O . ARG A 1 209 ? -23.015 -16.154 52.049 1.00 97.75 209 ARG A O 1
ATOM 1703 N N . ARG A 1 210 ? -21.940 -14.313 51.361 1.00 97.81 210 ARG A N 1
ATOM 1704 C CA . ARG A 1 210 ? -22.113 -13.583 52.629 1.00 97.81 210 ARG A CA 1
ATOM 1705 C C . ARG A 1 210 ? -23.573 -13.238 52.882 1.00 97.81 210 ARG A C 1
ATOM 1707 O O . ARG A 1 210 ? -24.036 -13.443 53.999 1.00 97.81 210 ARG A O 1
ATOM 1714 N N . LEU A 1 211 ? -24.285 -12.762 51.862 1.00 97.62 211 LEU A N 1
ATOM 1715 C CA . LEU A 1 211 ? -25.707 -12.451 51.950 1.00 97.62 211 LEU A CA 1
ATOM 1716 C C . LEU A 1 211 ? -26.505 -13.695 52.341 1.00 97.62 211 LEU A C 1
ATOM 1718 O O . LEU A 1 211 ? -27.250 -13.642 53.314 1.00 97.62 211 LEU A O 1
ATOM 1722 N N . GLU A 1 212 ? -26.282 -14.819 51.661 1.00 96.75 212 GLU A N 1
ATOM 1723 C CA . GLU A 1 212 ? -26.911 -16.102 51.981 1.00 96.75 212 GLU A CA 1
ATOM 1724 C C . GLU A 1 212 ? -26.606 -16.529 53.423 1.00 96.75 212 GLU A C 1
ATOM 1726 O O . GLU A 1 212 ? -27.520 -16.836 54.181 1.00 96.75 212 GLU A O 1
ATOM 1731 N N . SER A 1 213 ? -25.344 -16.447 53.857 1.00 96.19 213 SER A N 1
ATOM 1732 C CA . SER A 1 213 ? -24.972 -16.745 55.245 1.00 96.19 213 SER A CA 1
ATOM 1733 C C . SER A 1 213 ? -25.683 -15.836 56.254 1.00 96.19 213 SER A C 1
ATOM 1735 O O . SER A 1 213 ? -26.138 -16.324 57.287 1.00 96.19 213 SER A O 1
ATOM 1737 N N . THR A 1 214 ? -25.781 -14.529 55.991 1.00 94.88 214 THR A N 1
ATOM 1738 C CA . THR A 1 214 ? -26.495 -13.598 56.880 1.00 94.88 214 THR A CA 1
ATOM 1739 C C . THR A 1 214 ? -28.000 -13.821 56.859 1.00 94.88 214 THR A C 1
ATOM 1741 O O . THR A 1 214 ? -28.639 -13.693 57.898 1.00 94.88 214 THR A O 1
ATOM 1744 N N . GLN A 1 215 ? -28.560 -14.194 55.708 1.00 94.25 215 GLN A N 1
ATOM 1745 C CA . GLN A 1 215 ? -29.971 -14.511 55.563 1.00 94.25 215 GLN A CA 1
ATOM 1746 C C . GLN A 1 215 ? -30.313 -15.775 56.350 1.00 94.25 215 GLN A C 1
ATOM 1748 O O . GLN A 1 215 ? -31.254 -15.737 57.130 1.00 94.25 215 GLN A O 1
ATOM 1753 N N . ILE A 1 216 ? -29.504 -16.835 56.231 1.00 91.25 216 ILE A N 1
ATOM 1754 C CA . ILE A 1 216 ? -29.635 -18.061 57.030 1.00 91.25 216 ILE A CA 1
ATOM 1755 C C . ILE A 1 216 ? -29.551 -17.744 58.529 1.00 91.25 216 ILE A C 1
ATOM 1757 O O . ILE A 1 216 ? -30.363 -18.241 59.307 1.00 91.25 216 ILE A O 1
ATOM 1761 N N . LEU A 1 217 ? -28.601 -16.898 58.950 1.00 88.88 217 LEU A N 1
ATOM 1762 C CA . LEU A 1 217 ? -28.496 -16.466 60.347 1.00 88.88 217 LEU A CA 1
ATOM 1763 C C . LEU A 1 217 ? -29.752 -15.707 60.803 1.00 88.88 217 LEU A C 1
ATOM 1765 O O . LEU A 1 217 ? -30.300 -16.034 61.852 1.00 88.88 217 LEU A O 1
ATOM 1769 N N . ALA A 1 218 ? -30.236 -14.744 60.016 1.00 88.00 218 ALA A N 1
ATOM 1770 C CA . ALA A 1 218 ? -31.432 -13.966 60.333 1.00 88.00 218 ALA A CA 1
ATOM 1771 C C . ALA A 1 218 ? -32.697 -14.837 60.414 1.00 88.00 218 ALA A C 1
ATOM 1773 O O . ALA A 1 218 ? -33.454 -14.702 61.372 1.00 88.00 218 ALA A O 1
ATOM 1774 N N . THR A 1 219 ? -32.902 -15.768 59.475 1.00 85.00 219 THR A N 1
ATOM 1775 C CA . THR A 1 219 ? -34.031 -16.714 59.522 1.00 85.00 219 THR A CA 1
ATOM 1776 C C . THR A 1 219 ? -33.907 -17.658 60.717 1.00 85.00 219 THR A C 1
ATOM 1778 O O . THR A 1 219 ? -34.871 -17.860 61.443 1.00 85.00 219 THR A O 1
ATOM 1781 N N . SER A 1 220 ? -32.701 -18.161 61.014 1.00 80.94 220 SER A N 1
ATOM 1782 C CA . SER A 1 220 ? -32.481 -19.039 62.176 1.00 80.94 220 SER A CA 1
ATOM 1783 C C . SER A 1 220 ? -32.712 -18.346 63.524 1.00 80.94 220 SER A C 1
ATOM 1785 O O . SER A 1 220 ? -33.132 -18.992 64.480 1.00 80.94 220 SER A O 1
ATOM 1787 N N . PHE A 1 221 ? -32.446 -17.038 63.607 1.00 70.12 221 PHE A N 1
ATOM 1788 C CA . PHE A 1 221 ? -32.701 -16.234 64.800 1.00 70.12 221 PHE A CA 1
ATOM 1789 C C . PHE A 1 221 ? -34.189 -15.885 64.941 1.00 70.12 221 PHE A C 1
ATOM 1791 O O . PHE A 1 221 ? -34.713 -15.881 66.051 1.00 70.12 221 PHE A O 1
ATOM 1798 N N . SER A 1 222 ? -34.867 -15.613 63.822 1.00 64.38 222 SER A N 1
ATOM 1799 C CA . SER A 1 222 ? -36.226 -15.069 63.814 1.00 64.38 222 SER A CA 1
ATOM 1800 C C . SER A 1 222 ? -37.338 -16.119 63.835 1.00 64.38 222 SER A C 1
ATOM 1802 O O . SER A 1 222 ? -38.434 -15.788 64.282 1.00 64.38 222 SER A O 1
ATOM 1804 N N . ASP A 1 223 ? -37.125 -17.336 63.327 1.00 62.12 223 ASP A N 1
ATOM 1805 C CA . ASP A 1 223 ? -38.275 -18.167 62.942 1.00 62.12 223 ASP A CA 1
ATOM 1806 C C . ASP A 1 223 ? -38.880 -19.008 64.080 1.00 62.12 223 ASP A C 1
ATOM 1808 O O . ASP A 1 223 ? -40.106 -19.123 64.118 1.00 62.12 223 ASP A O 1
ATOM 1812 N N . ASP A 1 224 ? -38.099 -19.498 65.055 1.00 64.31 224 ASP A N 1
ATOM 1813 C CA . ASP A 1 224 ? -38.616 -20.506 66.006 1.00 64.31 224 ASP A CA 1
ATOM 1814 C C . ASP A 1 224 ? -38.559 -20.129 67.495 1.00 64.31 224 ASP A C 1
ATOM 1816 O O . ASP A 1 224 ? -39.490 -20.452 68.229 1.00 64.31 224 ASP A O 1
ATOM 1820 N N . GLN A 1 225 ? -37.511 -19.461 67.993 1.00 71.56 225 GLN A N 1
ATOM 1821 C CA . GLN A 1 225 ? -37.405 -19.217 69.442 1.00 71.56 225 GLN A CA 1
ATOM 1822 C C . GLN A 1 225 ? -38.227 -18.002 69.885 1.00 71.56 225 GLN A C 1
ATOM 1824 O O . GLN A 1 225 ? -39.033 -18.107 70.807 1.00 71.56 225 GLN A O 1
ATOM 1829 N N . GLU A 1 226 ? -38.045 -16.853 69.231 1.00 72.69 226 GLU A N 1
ATOM 1830 C CA . GLU A 1 226 ? -38.733 -15.612 69.606 1.00 72.69 226 GLU A CA 1
ATOM 1831 C C . GLU A 1 226 ? -40.241 -15.708 69.319 1.00 72.69 226 GLU A C 1
ATOM 1833 O O . GLU A 1 226 ? -41.071 -15.315 70.137 1.00 72.69 226 GLU A O 1
ATOM 1838 N N . THR A 1 227 ? -40.619 -16.326 68.199 1.00 71.56 227 THR A N 1
ATOM 1839 C CA . THR A 1 227 ? -42.020 -16.553 67.817 1.00 71.56 227 THR A CA 1
ATOM 1840 C C . THR A 1 227 ? -42.735 -17.519 68.766 1.00 71.56 227 THR A C 1
ATOM 1842 O O . THR A 1 227 ? -43.895 -17.275 69.119 1.00 71.56 227 THR A O 1
ATOM 1845 N N . GLU A 1 228 ? -42.072 -18.585 69.227 1.00 76.69 228 GLU A N 1
ATOM 1846 C CA . GLU A 1 228 ? -42.657 -19.526 70.188 1.00 76.69 228 GLU A CA 1
ATOM 1847 C C . GLU A 1 228 ? -42.675 -18.994 71.622 1.00 76.69 228 GLU A C 1
ATOM 1849 O O . GLU A 1 228 ? -43.631 -19.262 72.355 1.00 76.69 228 GLU A O 1
ATOM 1854 N N . GLU A 1 229 ? -41.683 -18.205 72.039 1.00 83.12 229 GLU A N 1
ATOM 1855 C CA . GLU A 1 229 ? -41.738 -17.494 73.321 1.00 83.12 229 GLU A CA 1
ATOM 1856 C C . GLU A 1 229 ? -42.888 -16.480 73.340 1.00 83.12 229 GLU A C 1
ATOM 1858 O O . GLU A 1 229 ? -43.727 -16.532 74.245 1.00 83.12 229 GLU A O 1
ATOM 1863 N N . LEU A 1 230 ? -43.028 -15.667 72.288 1.00 84.31 230 LEU A N 1
ATOM 1864 C CA . LEU A 1 230 ? -44.149 -14.736 72.137 1.00 84.31 230 LEU A CA 1
ATOM 1865 C C . LEU A 1 230 ? -45.502 -15.459 72.080 1.00 84.31 230 LEU A C 1
ATOM 1867 O O . LEU A 1 230 ? -46.487 -14.981 72.649 1.00 84.31 230 LEU A O 1
ATOM 1871 N N . ARG A 1 231 ? -45.589 -16.634 71.435 1.00 86.00 231 ARG A N 1
ATOM 1872 C CA . ARG A 1 231 ? -46.814 -17.454 71.453 1.00 86.00 231 ARG A CA 1
ATOM 1873 C C . ARG A 1 231 ? -47.159 -17.944 72.852 1.00 86.00 231 ARG A C 1
ATOM 1875 O O . ARG A 1 231 ? -48.325 -17.853 73.247 1.00 86.00 231 ARG A O 1
ATOM 1882 N N . LYS A 1 232 ? -46.186 -18.483 73.591 1.00 88.12 232 LYS A N 1
ATOM 1883 C CA . LYS A 1 232 ? -46.395 -18.972 74.964 1.00 88.12 232 LYS A CA 1
ATOM 1884 C C . LYS A 1 232 ? -46.840 -17.839 75.879 1.00 88.12 232 LYS A C 1
ATOM 1886 O O . LYS A 1 232 ? -47.824 -18.006 76.600 1.00 88.12 232 LYS A O 1
ATOM 1891 N N . GLU A 1 233 ? -46.189 -16.685 75.786 1.00 89.69 233 GLU A N 1
ATOM 1892 C CA . GLU A 1 233 ? -46.552 -15.492 76.546 1.00 89.69 233 GLU A CA 1
ATOM 1893 C C . GLU A 1 233 ? -47.962 -15.006 76.179 1.00 89.69 233 GLU A C 1
ATOM 1895 O O . GLU A 1 233 ? -48.793 -14.785 77.059 1.00 89.69 233 GLU A O 1
ATOM 1900 N N . ALA A 1 234 ? -48.310 -14.961 74.889 1.00 91.56 234 ALA A N 1
ATOM 1901 C CA . ALA A 1 234 ? -49.656 -14.596 74.450 1.00 91.56 234 ALA A CA 1
ATOM 1902 C C . ALA A 1 234 ? -50.740 -15.553 74.985 1.00 91.56 234 ALA A C 1
ATOM 1904 O O . ALA A 1 234 ? -51.834 -15.111 75.352 1.00 91.56 234 ALA A O 1
ATOM 1905 N N . ILE A 1 235 ? -50.467 -16.861 75.042 1.00 93.00 235 ILE A N 1
ATOM 1906 C CA . ILE A 1 235 ? -51.381 -17.856 75.627 1.00 93.00 235 ILE A CA 1
ATOM 1907 C C . ILE A 1 235 ? -51.498 -17.656 77.142 1.00 93.00 235 ILE A C 1
ATOM 1909 O O . ILE A 1 235 ? -52.612 -17.672 77.672 1.00 93.00 235 ILE A O 1
ATOM 1913 N N . GLN A 1 236 ? -50.378 -17.435 77.831 1.00 95.38 236 GLN A N 1
ATOM 1914 C CA . GLN A 1 236 ? -50.354 -17.182 79.268 1.00 95.38 236 GLN A CA 1
ATOM 1915 C C . GLN A 1 236 ? -51.163 -15.930 79.623 1.00 95.38 236 GLN A C 1
ATOM 1917 O O . GLN A 1 236 ? -52.078 -16.010 80.443 1.00 95.38 236 GLN A O 1
ATOM 1922 N N . VAL A 1 237 ? -50.917 -14.811 78.938 1.00 95.62 237 VAL A N 1
ATOM 1923 C CA . VAL A 1 237 ? -51.655 -13.553 79.125 1.00 95.62 237 VAL A CA 1
ATOM 1924 C C . VAL A 1 237 ? -53.148 -13.745 78.851 1.00 95.62 237 VAL A C 1
ATOM 1926 O O . VAL A 1 237 ? -53.987 -13.264 79.613 1.00 95.62 237 VAL A O 1
ATOM 1929 N N . ARG A 1 238 ? -53.528 -14.500 77.809 1.00 94.94 238 ARG A N 1
ATOM 1930 C CA . ARG A 1 238 ? -54.945 -14.837 77.566 1.00 94.94 238 ARG A CA 1
ATOM 1931 C C . ARG A 1 238 ? -55.559 -15.619 78.724 1.00 94.94 238 ARG A C 1
ATOM 1933 O O . ARG A 1 238 ? -56.702 -15.353 79.095 1.00 94.94 238 ARG A O 1
ATOM 1940 N N . GLN A 1 239 ? -54.833 -16.582 79.284 1.00 94.88 239 GLN A N 1
ATOM 1941 C CA . GLN A 1 239 ? -55.326 -17.395 80.390 1.00 94.88 239 GLN A CA 1
ATOM 1942 C C . GLN A 1 239 ? -55.453 -16.581 81.683 1.00 94.88 239 GLN A C 1
ATOM 1944 O O . GLN A 1 239 ? -56.449 -16.712 82.399 1.00 94.88 239 GLN A O 1
ATOM 1949 N N . GLU A 1 240 ? -54.482 -15.717 81.968 1.00 95.44 240 GLU A N 1
ATOM 1950 C CA . GLU A 1 240 ? -54.524 -14.780 83.090 1.00 95.44 240 GLU A CA 1
ATOM 1951 C C . GLU A 1 240 ? -55.692 -13.805 82.952 1.00 95.44 240 GLU A C 1
ATOM 1953 O O . GLU A 1 240 ? -56.483 -13.681 83.886 1.00 95.44 240 GLU A O 1
ATOM 1958 N N . ASN A 1 241 ? -55.890 -13.219 81.769 1.00 95.06 241 ASN A N 1
ATOM 1959 C CA . ASN A 1 241 ? -57.045 -12.368 81.482 1.00 95.06 241 ASN A CA 1
ATOM 1960 C C . ASN A 1 241 ? -58.365 -13.110 81.710 1.00 95.06 241 ASN A C 1
ATOM 1962 O O . ASN A 1 241 ? -59.254 -12.583 82.373 1.00 95.06 241 ASN A O 1
ATOM 1966 N N . LYS A 1 242 ? -58.476 -14.366 81.263 1.00 96.25 242 LYS A N 1
ATOM 1967 C CA . LYS A 1 242 ? -59.666 -15.199 81.501 1.00 96.25 242 LYS A CA 1
ATOM 1968 C C . LYS A 1 242 ? -59.894 -15.486 82.990 1.00 96.25 242 LYS A C 1
ATOM 1970 O O . LYS A 1 242 ? -61.032 -15.578 83.449 1.00 96.25 242 LYS A O 1
ATOM 1975 N N . ASN A 1 243 ? -58.829 -15.653 83.770 1.00 95.81 243 ASN A N 1
ATOM 1976 C CA . ASN A 1 243 ? -58.924 -15.848 85.217 1.00 95.81 243 ASN A CA 1
ATOM 1977 C C . ASN A 1 243 ? -59.316 -14.557 85.946 1.00 95.81 243 ASN A C 1
ATOM 1979 O O . ASN A 1 243 ? -60.154 -14.598 86.850 1.00 95.81 243 ASN A O 1
ATOM 1983 N N . LEU A 1 244 ? -58.738 -13.423 85.545 1.00 96.06 244 LEU A N 1
ATOM 1984 C CA . LEU A 1 244 ? -59.095 -12.100 86.049 1.00 96.06 244 LEU A CA 1
ATOM 1985 C C . LEU A 1 244 ? -60.554 -11.779 85.734 1.00 96.06 244 LEU A C 1
ATOM 1987 O O . LEU A 1 244 ? -61.281 -11.367 86.630 1.00 96.06 244 LEU A O 1
ATOM 1991 N N . GLU A 1 245 ? -61.011 -12.068 84.519 1.00 95.94 245 GLU A N 1
ATOM 1992 C CA . GLU A 1 245 ? -62.407 -11.927 84.110 1.00 95.94 245 GLU A CA 1
ATOM 1993 C C . GLU A 1 245 ? -63.339 -12.748 85.010 1.00 95.94 245 GLU A C 1
ATOM 1995 O O . GLU A 1 245 ? -64.280 -12.206 85.589 1.00 95.94 245 GLU A O 1
ATOM 2000 N N . LYS A 1 246 ? -63.027 -14.030 85.251 1.00 96.00 246 LYS A N 1
ATOM 2001 C CA . LYS A 1 246 ? -63.783 -14.863 86.205 1.00 96.00 246 LYS A CA 1
ATOM 2002 C C . LYS A 1 246 ? -63.786 -14.284 87.622 1.00 96.00 246 LYS A C 1
ATOM 2004 O O . LYS A 1 246 ? -64.779 -14.416 88.336 1.00 96.00 246 LYS A O 1
ATOM 2009 N N . LYS A 1 247 ? -62.675 -13.691 88.069 1.00 95.19 247 LYS A N 1
ATOM 2010 C CA . LYS A 1 247 ? -62.573 -13.075 89.399 1.00 95.19 247 LYS A CA 1
ATOM 2011 C C . LYS A 1 247 ? -63.418 -11.805 89.486 1.00 95.19 247 LYS A C 1
ATOM 2013 O O . LYS A 1 247 ? -64.109 -11.621 90.484 1.00 95.19 247 LYS A O 1
ATOM 2018 N N . ILE A 1 248 ? -63.412 -10.983 88.438 1.00 94.06 248 ILE A N 1
ATOM 2019 C CA . ILE A 1 248 ? -64.277 -9.806 88.306 1.00 94.06 248 ILE A CA 1
ATOM 2020 C C . ILE A 1 248 ? -65.747 -10.234 88.349 1.00 94.06 248 ILE A C 1
ATOM 2022 O O . ILE A 1 248 ? -66.501 -9.687 89.148 1.00 94.06 248 ILE A O 1
ATOM 2026 N N . GLN A 1 249 ? -66.139 -11.255 87.582 1.00 93.56 249 GLN A N 1
ATOM 2027 C CA . GLN A 1 249 ? -67.514 -11.769 87.569 1.00 93.56 249 GLN A CA 1
ATOM 2028 C C . GLN A 1 249 ? -67.971 -12.282 88.942 1.00 93.56 249 GLN A C 1
ATOM 2030 O O . GLN A 1 249 ? -69.088 -11.983 89.367 1.00 93.56 249 GLN A O 1
ATOM 2035 N N . ARG A 1 250 ? -67.114 -13.012 89.674 1.00 92.81 250 ARG A N 1
ATOM 2036 C CA . ARG A 1 250 ? -67.425 -13.445 91.050 1.00 92.81 250 ARG A CA 1
ATOM 2037 C C . ARG A 1 250 ? -67.598 -12.262 91.990 1.00 92.81 250 ARG A C 1
ATOM 2039 O O . ARG A 1 250 ? -68.611 -12.185 92.665 1.00 92.81 250 ARG A O 1
ATOM 2046 N N . LEU A 1 251 ? -66.660 -11.314 91.984 1.00 93.19 251 LEU A N 1
ATOM 2047 C CA . LEU A 1 251 ? -66.750 -10.117 92.826 1.00 93.19 251 LEU A CA 1
ATOM 2048 C C . LEU A 1 251 ? -67.998 -9.283 92.515 1.00 93.19 251 LEU A C 1
ATOM 2050 O O . LEU A 1 251 ? -68.615 -8.742 93.429 1.00 93.19 251 LEU A O 1
ATOM 2054 N N . GLN A 1 252 ? -68.383 -9.180 91.242 1.00 89.94 252 GLN A N 1
ATOM 2055 C CA . GLN A 1 252 ? -69.629 -8.531 90.839 1.00 89.94 252 GLN A CA 1
ATOM 2056 C C . GLN A 1 252 ? -70.848 -9.290 91.369 1.00 89.94 252 GLN A C 1
ATOM 2058 O O . GLN A 1 252 ? -71.716 -8.665 91.969 1.00 89.94 252 GLN A O 1
ATOM 2063 N N . SER A 1 253 ? -70.883 -10.616 91.221 1.00 89.12 253 SER A N 1
ATOM 2064 C CA . SER A 1 253 ? -71.977 -11.460 91.724 1.00 89.12 253 SER A CA 1
ATOM 2065 C C . SER A 1 253 ? -72.104 -11.382 93.248 1.00 89.12 253 SER A C 1
ATOM 2067 O O . SER A 1 253 ? -73.194 -11.149 93.758 1.00 89.12 253 SER A O 1
ATOM 2069 N N . ASP A 1 254 ? -70.989 -11.480 93.976 1.00 89.31 254 ASP A N 1
ATOM 2070 C CA . ASP A 1 254 ? -70.942 -11.361 95.436 1.00 89.31 254 ASP A CA 1
ATOM 2071 C C . ASP A 1 254 ? -71.392 -9.970 95.892 1.00 89.31 254 ASP A C 1
ATOM 2073 O O . ASP A 1 254 ? -72.119 -9.828 96.877 1.00 89.31 254 ASP A O 1
ATOM 2077 N N . ARG A 1 255 ? -70.980 -8.915 95.179 1.00 86.38 255 ARG A N 1
ATOM 2078 C CA . ARG A 1 255 ? -71.430 -7.551 95.464 1.00 86.38 255 ARG A CA 1
ATOM 2079 C C . ARG A 1 255 ? -72.931 -7.406 95.222 1.00 86.38 255 ARG A C 1
ATOM 2081 O O . ARG A 1 255 ? -73.596 -6.838 96.084 1.00 86.38 255 ARG A O 1
ATOM 2088 N N . CYS A 1 256 ? -73.459 -7.909 94.106 1.00 79.50 256 CYS A N 1
ATOM 2089 C CA . CYS A 1 256 ? -74.895 -7.889 93.821 1.00 79.50 256 CYS A CA 1
ATOM 2090 C C . CYS A 1 256 ? -75.672 -8.660 94.891 1.00 79.50 256 CYS A C 1
ATOM 2092 O O . CYS A 1 256 ? -76.555 -8.078 95.506 1.00 79.50 256 CYS A O 1
ATOM 2094 N N . ALA A 1 257 ? -75.267 -9.887 95.224 1.00 82.44 257 ALA A N 1
ATOM 2095 C CA . ALA A 1 257 ? -75.925 -10.700 96.247 1.00 82.44 257 ALA A CA 1
ATOM 2096 C C . ALA A 1 257 ? -75.938 -10.019 97.628 1.00 82.44 257 ALA A C 1
ATOM 2098 O O . ALA A 1 257 ? -76.957 -9.993 98.318 1.00 82.44 257 ALA A O 1
ATOM 2099 N N . ASN A 1 258 ? -74.820 -9.415 98.042 1.00 77.19 258 ASN A N 1
ATOM 2100 C CA . ASN A 1 258 ? -74.753 -8.707 99.320 1.00 77.19 258 ASN A CA 1
ATOM 2101 C C . ASN A 1 258 ? -75.598 -7.426 99.320 1.00 77.19 258 ASN A C 1
ATOM 2103 O O . ASN A 1 258 ? -76.289 -7.148 100.301 1.00 77.19 258 ASN A O 1
ATOM 2107 N N . VAL A 1 259 ? -75.573 -6.648 98.234 1.00 80.56 259 VAL A N 1
ATOM 2108 C CA . VAL A 1 259 ? -76.394 -5.434 98.112 1.00 80.56 259 VAL A CA 1
ATOM 2109 C C . VAL A 1 259 ? -77.882 -5.792 98.072 1.00 80.56 259 VAL A C 1
ATOM 2111 O O . VAL A 1 259 ? -78.665 -5.159 98.777 1.00 80.56 259 VAL A O 1
ATOM 2114 N N . GLU A 1 260 ? -78.266 -6.839 97.344 1.00 75.19 260 GLU A N 1
ATOM 2115 C CA . GLU A 1 260 ? -79.643 -7.335 97.245 1.00 75.19 260 GLU A CA 1
ATOM 2116 C C . GL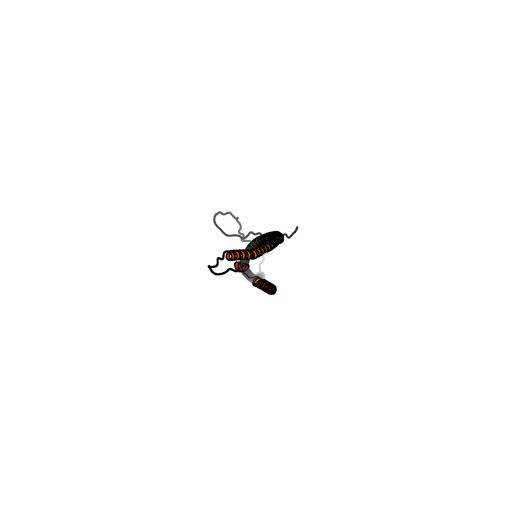U A 1 260 ? -80.206 -7.830 98.579 1.00 75.19 260 GLU A C 1
ATOM 2118 O O . GLU A 1 260 ? -81.409 -7.745 98.790 1.00 75.19 260 GLU A O 1
ATOM 2123 N N . VAL A 1 261 ? -79.377 -8.303 99.514 1.00 78.81 261 VAL A N 1
ATOM 2124 C CA . VAL A 1 261 ? -79.847 -8.731 100.843 1.00 78.81 261 VAL A CA 1
ATOM 2125 C C . VAL A 1 261 ? -79.813 -7.589 101.857 1.00 78.81 261 VAL A C 1
ATOM 2127 O O . VAL A 1 261 ? -80.714 -7.464 102.691 1.00 78.81 261 VAL A O 1
ATOM 2130 N N . VAL A 1 262 ? -78.784 -6.742 101.816 1.00 82.94 262 VAL A N 1
ATOM 2131 C CA . VAL A 1 262 ? -78.634 -5.636 102.772 1.00 82.94 262 VAL A CA 1
ATOM 2132 C C . VAL A 1 262 ? -79.638 -4.525 102.485 1.00 82.94 262 VAL A C 1
ATOM 2134 O O . VAL A 1 262 ? -80.223 -3.996 103.429 1.00 82.94 262 VAL A O 1
ATOM 2137 N N . TYR A 1 263 ? -79.889 -4.196 101.216 1.00 84.88 263 TYR A N 1
ATOM 2138 C CA . TYR A 1 263 ? -80.764 -3.084 100.844 1.00 84.88 263 TYR A CA 1
ATOM 2139 C C . TYR A 1 263 ? -82.221 -3.287 101.314 1.00 84.88 263 TYR A C 1
ATOM 2141 O O . TYR A 1 263 ? -82.729 -2.416 102.025 1.00 84.88 263 TYR A O 1
ATOM 2149 N N . PRO A 1 264 ? -82.882 -4.443 101.088 1.00 83.25 264 PRO A N 1
ATOM 2150 C CA . PRO A 1 264 ? -84.219 -4.702 101.624 1.00 83.25 264 PRO A CA 1
ATOM 2151 C C . PRO A 1 264 ? -84.238 -4.839 103.146 1.00 83.25 264 PRO A C 1
ATOM 2153 O O . PRO A 1 264 ? -85.203 -4.418 103.777 1.00 83.25 264 PRO A O 1
ATOM 2156 N N . ARG A 1 265 ? -83.186 -5.394 103.768 1.00 85.50 265 ARG A N 1
ATOM 2157 C CA . ARG A 1 265 ? -83.087 -5.466 105.239 1.00 85.50 265 ARG A CA 1
ATOM 2158 C C . ARG A 1 265 ? -82.993 -4.080 105.864 1.00 85.50 265 ARG A C 1
ATOM 2160 O O . ARG A 1 265 ? -83.648 -3.829 106.873 1.00 85.50 265 ARG A O 1
ATOM 2167 N N . TRP A 1 266 ? -82.209 -3.192 105.261 1.00 88.38 266 TRP A N 1
ATOM 2168 C CA . TRP A 1 266 ? -82.081 -1.807 105.693 1.00 88.38 266 TRP A CA 1
ATOM 2169 C C . TRP A 1 266 ? -83.396 -1.048 105.502 1.00 88.38 266 TRP A C 1
ATOM 2171 O O . TRP A 1 266 ? -83.884 -0.464 106.464 1.00 88.38 266 TRP A O 1
ATOM 2181 N N . ILE A 1 267 ? -84.042 -1.165 104.334 1.00 87.75 267 ILE A N 1
ATOM 2182 C CA . ILE A 1 267 ? -85.380 -0.595 104.103 1.00 87.75 267 ILE A CA 1
ATOM 2183 C C . ILE A 1 267 ? -86.384 -1.124 105.132 1.00 87.75 267 ILE A C 1
ATOM 2185 O O . ILE A 1 267 ? -87.104 -0.342 105.740 1.00 87.75 267 ILE A O 1
ATOM 2189 N N . ASN A 1 268 ? -86.421 -2.434 105.386 1.00 86.44 268 ASN A N 1
ATOM 2190 C CA . ASN A 1 268 ? -87.330 -3.029 106.369 1.00 86.44 268 ASN A CA 1
ATOM 2191 C C . ASN A 1 268 ? -87.057 -2.494 107.786 1.00 86.44 268 ASN A C 1
ATOM 2193 O O . ASN A 1 268 ? -87.994 -2.215 108.533 1.00 86.44 268 ASN A O 1
ATOM 2197 N N . ALA A 1 269 ? -85.789 -2.284 108.152 1.00 87.38 269 ALA A N 1
ATOM 2198 C CA . ALA A 1 269 ? -85.419 -1.655 109.417 1.00 87.38 269 ALA A CA 1
ATOM 2199 C C . ALA A 1 269 ? -85.867 -0.183 109.494 1.00 87.38 269 ALA A C 1
ATOM 2201 O O . ALA A 1 269 ? -86.451 0.210 110.506 1.00 87.38 269 ALA A O 1
ATOM 2202 N N . CYS A 1 270 ? -85.660 0.603 108.431 1.00 87.12 270 CYS A N 1
ATOM 2203 C CA . CYS A 1 270 ? -86.141 1.984 108.322 1.00 87.12 270 CYS A CA 1
ATOM 2204 C C . CYS A 1 270 ? -87.668 2.054 108.447 1.00 87.12 270 CYS A C 1
ATOM 2206 O O . CYS A 1 270 ? -88.180 2.771 109.304 1.00 87.12 270 CYS A O 1
ATOM 2208 N N . LEU A 1 271 ? -88.391 1.220 107.694 1.00 86.94 271 LEU A N 1
ATOM 2209 C CA . LEU A 1 271 ? -89.848 1.121 107.759 1.00 86.94 271 LEU A CA 1
ATOM 2210 C C . LEU A 1 271 ? -90.326 0.742 109.167 1.00 86.94 271 LEU A C 1
ATOM 2212 O O . LEU A 1 271 ? -91.252 1.355 109.685 1.00 86.94 271 LEU A O 1
ATOM 2216 N N . ARG A 1 272 ? -89.684 -0.225 109.841 1.00 83.88 272 ARG A N 1
ATOM 2217 C CA . ARG A 1 272 ? -90.032 -0.604 111.227 1.00 83.88 272 ARG A CA 1
ATOM 2218 C C . ARG A 1 272 ? -89.803 0.523 112.231 1.00 83.88 272 ARG A C 1
ATOM 2220 O O . ARG A 1 272 ? -90.581 0.636 113.180 1.00 83.88 272 ARG A O 1
ATOM 2227 N N . TYR A 1 273 ? -88.741 1.309 112.066 1.00 85.44 273 TYR A N 1
ATOM 2228 C CA . TYR A 1 273 ? -88.463 2.469 112.913 1.00 85.44 273 TYR A CA 1
ATOM 2229 C C . TYR A 1 273 ? -89.529 3.552 112.720 1.00 85.44 273 TYR A C 1
ATOM 2231 O O . TYR A 1 273 ? -90.094 4.026 113.705 1.00 85.44 273 TYR A O 1
ATOM 2239 N N . GLU A 1 274 ? -89.861 3.877 111.469 1.00 82.88 274 GLU A N 1
ATOM 2240 C CA . GLU A 1 274 ? -90.937 4.816 111.137 1.00 82.88 274 GLU A CA 1
ATOM 2241 C C . GLU A 1 274 ? -92.286 4.340 111.689 1.00 82.88 274 GLU A C 1
ATOM 2243 O O . GLU A 1 274 ? -92.964 5.097 112.376 1.00 82.88 274 GLU A O 1
ATOM 2248 N N . LEU A 1 275 ? -92.636 3.062 111.510 1.00 78.25 275 LEU A N 1
ATOM 2249 C CA . LEU A 1 275 ? -93.854 2.458 112.065 1.00 78.25 275 LEU A CA 1
ATOM 2250 C C . LEU A 1 275 ? -93.912 2.502 113.601 1.00 78.25 275 LEU A C 1
ATOM 2252 O O . LEU A 1 275 ? -94.990 2.679 114.165 1.00 78.25 275 LEU A O 1
ATOM 2256 N N . ARG A 1 276 ? -92.782 2.324 114.300 1.00 75.38 276 ARG A N 1
ATOM 2257 C CA . ARG A 1 276 ? -92.728 2.380 115.776 1.00 75.38 276 ARG A CA 1
ATOM 2258 C C . ARG A 1 276 ? -92.791 3.797 116.331 1.00 75.38 276 ARG A C 1
ATOM 2260 O O . ARG A 1 276 ? -93.320 3.975 117.424 1.00 75.38 276 ARG A O 1
ATOM 2267 N N . ASN A 1 277 ? -92.239 4.763 115.607 1.00 71.12 277 ASN A N 1
ATOM 2268 C CA . ASN A 1 277 ? -92.182 6.162 116.026 1.00 71.12 277 ASN A CA 1
ATOM 2269 C C . ASN A 1 277 ? -93.276 7.022 115.392 1.00 71.12 277 ASN A C 1
ATOM 2271 O O . ASN A 1 277 ? -93.330 8.226 115.633 1.00 71.12 277 ASN A O 1
ATOM 2275 N N . TYR A 1 278 ? -94.168 6.406 114.621 1.00 70.38 278 TYR A N 1
ATOM 2276 C CA . TYR A 1 278 ? -95.380 7.039 114.147 1.00 70.38 278 TYR A CA 1
ATOM 2277 C C . TYR A 1 278 ? -96.260 7.412 115.344 1.00 70.38 278 TYR A C 1
ATOM 2279 O O . TYR A 1 278 ? -96.896 6.558 115.966 1.00 70.38 278 TYR A O 1
ATOM 2287 N N . GLN A 1 279 ? -96.291 8.700 115.680 1.00 68.06 279 GLN A N 1
ATOM 2288 C CA . GLN A 1 279 ? -97.271 9.242 116.611 1.00 68.06 279 GLN A CA 1
ATOM 2289 C C . GLN A 1 279 ? -98.539 9.612 115.835 1.00 68.06 279 GLN A C 1
ATOM 2291 O O . GLN A 1 279 ? -98.484 10.472 114.953 1.00 68.06 279 GLN A O 1
ATOM 2296 N N . PRO A 1 280 ? -99.692 8.993 116.136 1.00 60.00 280 PRO A N 1
ATOM 2297 C CA . PRO A 1 280 ? -100.949 9.408 115.539 1.00 60.00 280 PRO A CA 1
ATOM 2298 C C . PRO A 1 280 ? -101.347 10.780 116.073 1.00 60.00 280 PRO A C 1
ATOM 2300 O O . PRO A 1 280 ? -101.203 11.063 117.263 1.00 60.00 280 PRO A O 1
ATOM 2303 N N . ALA A 1 281 ? -101.936 11.598 115.203 1.00 60.81 281 ALA A N 1
ATOM 2304 C CA . ALA A 1 281 ? -102.657 12.787 115.636 1.00 60.81 281 ALA A CA 1
ATOM 2305 C C . ALA A 1 281 ? -103.739 12.400 116.675 1.00 60.81 281 ALA A C 1
ATOM 2307 O O . ALA A 1 281 ? -104.360 11.338 116.526 1.00 60.81 281 ALA A O 1
ATOM 2308 N N . PRO A 1 282 ? -103.983 13.223 117.715 1.00 48.62 282 PRO A N 1
ATOM 2309 C CA . PRO A 1 282 ? -104.873 12.863 118.817 1.00 48.62 282 PRO A CA 1
ATOM 2310 C C . PRO A 1 282 ? -106.271 12.497 118.295 1.00 48.62 282 PRO A C 1
ATOM 2312 O O . PRO A 1 282 ? -106.919 13.316 117.648 1.00 48.62 282 PRO A O 1
ATOM 2315 N N . GLY A 1 283 ? -106.722 11.262 118.551 1.00 60.81 283 GLY A N 1
ATOM 2316 C CA . GLY A 1 283 ? -108.071 10.789 118.202 1.00 60.81 283 GLY A CA 1
ATOM 2317 C C . GLY A 1 283 ? -108.174 9.648 117.177 1.00 60.81 283 GLY A C 1
ATOM 2318 O O . GLY A 1 283 ? -109.294 9.262 116.850 1.00 60.81 283 GLY A O 1
ATOM 2319 N N . LYS A 1 284 ? -107.064 9.073 116.678 1.00 60.78 284 LYS A N 1
ATOM 2320 C CA . LYS A 1 284 ? -107.091 7.887 115.788 1.00 60.78 284 LYS A CA 1
ATOM 2321 C C . LYS A 1 284 ? -106.366 6.677 116.400 1.00 60.78 284 LYS A C 1
ATOM 2323 O O . LYS A 1 284 ? -105.179 6.743 116.703 1.00 60.78 284 LYS A O 1
ATOM 2328 N N . THR A 1 285 ? -107.100 5.579 116.579 1.00 54.66 285 THR A N 1
ATOM 2329 C CA . THR A 1 285 ? -106.676 4.317 117.216 1.00 54.66 285 THR A CA 1
ATOM 2330 C C . THR A 1 285 ? -105.685 3.532 116.345 1.00 54.66 285 THR A C 1
ATOM 2332 O O . THR A 1 285 ? -105.904 3.378 115.146 1.00 54.66 285 THR A O 1
ATOM 2335 N N . ILE A 1 286 ? -104.603 3.009 116.939 1.00 58.03 286 ILE A N 1
ATOM 2336 C CA . ILE A 1 286 ? -103.552 2.239 116.242 1.00 58.03 286 ILE A CA 1
ATOM 2337 C C . ILE A 1 286 ? -103.837 0.736 116.343 1.00 58.03 286 ILE A C 1
ATOM 2339 O O . ILE A 1 286 ? -104.258 0.245 117.391 1.00 58.03 286 ILE A O 1
ATOM 2343 N N . THR A 1 287 ? -103.492 -0.026 115.301 1.00 57.56 287 THR A N 1
ATOM 2344 C CA . THR A 1 287 ? -103.587 -1.498 115.230 1.00 57.56 287 THR A CA 1
ATOM 2345 C C . THR A 1 287 ? -102.939 -2.222 116.416 1.00 57.56 287 THR A C 1
ATOM 2347 O O . THR A 1 287 ? -103.389 -3.298 116.805 1.00 57.56 287 THR A O 1
ATOM 2350 N N . ARG A 1 288 ? -101.921 -1.619 117.051 1.00 59.66 288 ARG A N 1
ATOM 2351 C CA . ARG A 1 288 ? -101.269 -2.181 118.244 1.00 59.66 288 ARG A CA 1
ATOM 2352 C C . ARG A 1 288 ? -102.219 -2.279 119.445 1.00 59.66 288 ARG A C 1
ATOM 2354 O O . ARG A 1 288 ? -102.162 -3.274 120.164 1.00 59.66 288 ARG A O 1
ATOM 2361 N N . ASP A 1 289 ? -103.112 -1.308 119.622 1.00 54.56 289 ASP A N 1
ATOM 2362 C CA . ASP A 1 289 ? -104.061 -1.273 120.745 1.00 54.56 289 ASP A CA 1
ATOM 2363 C C . ASP A 1 289 ? -105.382 -1.995 120.434 1.00 54.56 289 ASP A C 1
ATOM 2365 O O . ASP A 1 289 ? -106.117 -2.365 121.351 1.00 54.56 289 ASP A O 1
ATOM 2369 N N . LEU A 1 290 ? -105.645 -2.310 119.159 1.00 60.16 290 LEU A N 1
ATOM 2370 C CA . LEU A 1 290 ? -106.721 -3.233 118.780 1.00 60.16 290 LEU A CA 1
ATOM 2371 C C . LEU A 1 290 ? -106.431 -4.654 119.293 1.00 60.16 290 LEU A C 1
ATOM 2373 O O . LEU A 1 290 ? -107.327 -5.299 119.820 1.00 60.16 290 LEU A O 1
ATOM 2377 N N . SER A 1 291 ? -105.174 -5.119 119.274 1.00 59.09 291 SER A N 1
ATOM 2378 C CA . SER A 1 291 ? -104.821 -6.471 119.762 1.00 59.09 291 SER A CA 1
ATOM 2379 C C . SER A 1 291 ? -105.146 -6.731 121.241 1.00 59.09 291 SER A C 1
ATOM 2381 O O . SER A 1 291 ? -105.292 -7.880 121.640 1.00 59.09 291 SER A O 1
ATOM 2383 N N . LYS A 1 292 ? -105.272 -5.677 122.058 1.00 59.69 292 LYS A N 1
ATOM 2384 C CA . LYS A 1 292 ? -105.526 -5.777 123.505 1.00 59.69 292 LYS A CA 1
ATOM 2385 C C . LYS A 1 292 ? -106.962 -5.436 123.910 1.00 59.69 292 LYS A C 1
ATOM 2387 O O . LYS A 1 292 ? -107.313 -5.628 125.068 1.00 59.69 292 LYS A O 1
ATOM 2392 N N . SER A 1 293 ? -107.772 -4.912 122.988 1.00 56.19 293 SER A N 1
ATOM 2393 C CA . SER A 1 293 ? -109.148 -4.458 123.248 1.00 56.19 293 SER A CA 1
ATOM 2394 C C . SER A 1 293 ? -110.219 -5.285 122.528 1.00 56.19 293 SER A C 1
ATOM 2396 O O . SER A 1 293 ? -111.408 -4.990 122.645 1.00 56.19 293 SER A O 1
ATOM 2398 N N . LEU A 1 294 ? -109.824 -6.331 121.795 1.00 57.34 294 LEU A N 1
ATOM 2399 C CA . LEU A 1 294 ? -110.755 -7.182 121.061 1.00 57.34 294 LEU A CA 1
ATOM 2400 C C . LEU A 1 294 ? -111.445 -8.200 121.977 1.00 57.34 294 LEU A C 1
ATOM 2402 O O . LEU A 1 294 ? -110.838 -8.831 122.838 1.00 57.34 294 LEU A O 1
ATOM 2406 N N . SER A 1 295 ? -112.744 -8.379 121.747 1.00 60.03 295 SER A N 1
ATOM 2407 C CA . SER A 1 295 ? -113.539 -9.442 122.361 1.00 60.03 295 SER A CA 1
ATOM 2408 C C . SER A 1 295 ? -113.036 -10.814 121.872 1.00 60.03 295 SER A C 1
ATOM 2410 O O . SER A 1 295 ? -112.729 -10.933 120.677 1.00 60.03 295 SER A O 1
ATOM 2412 N N . PRO A 1 296 ? -113.018 -11.867 122.717 1.00 71.81 296 PRO A N 1
ATOM 2413 C CA . PRO A 1 296 ? -112.490 -13.191 122.357 1.00 71.81 296 PRO A CA 1
ATOM 2414 C C . PRO A 1 296 ? -113.045 -13.750 121.036 1.00 71.81 296 PRO A C 1
ATOM 2416 O O . PRO A 1 296 ? -112.327 -14.358 120.249 1.00 71.81 296 PRO A O 1
ATOM 2419 N N . ARG A 1 297 ? -114.317 -13.455 120.732 1.00 71.00 297 ARG A N 1
ATOM 2420 C CA . ARG A 1 297 ? -115.011 -13.925 119.523 1.00 71.00 297 ARG A CA 1
ATOM 2421 C C . ARG A 1 297 ? -114.557 -13.217 118.237 1.00 71.00 297 ARG A C 1
ATOM 2423 O O . ARG A 1 297 ? -114.641 -13.788 117.154 1.00 71.00 297 ARG A O 1
ATOM 2430 N N . SER A 1 298 ? -114.103 -11.966 118.344 1.00 71.25 298 SER A N 1
ATOM 2431 C CA . SER A 1 298 ? -113.570 -11.187 117.214 1.00 71.25 298 SER A CA 1
ATOM 2432 C C . SER A 1 298 ? -112.100 -11.490 116.923 1.00 71.25 298 SER A C 1
ATOM 2434 O O . SER A 1 298 ? -111.701 -11.481 115.762 1.00 71.25 298 SER A O 1
ATOM 2436 N N . GLU A 1 299 ? -111.312 -11.809 117.952 1.00 74.44 299 GLU A N 1
ATOM 2437 C CA . GLU A 1 299 ? -109.906 -12.197 117.799 1.00 74.44 299 GLU A CA 1
ATOM 2438 C C . GLU A 1 299 ? -109.765 -13.524 117.036 1.00 74.44 299 GLU A C 1
ATOM 2440 O O . GLU A 1 299 ? -108.946 -13.637 116.124 1.00 74.44 299 GLU A O 1
ATOM 2445 N N . GLU A 1 300 ? -110.601 -14.512 117.356 1.00 74.38 300 GLU A N 1
ATOM 2446 C CA . GLU A 1 300 ? -110.572 -15.829 116.710 1.00 74.38 300 GLU A CA 1
ATOM 2447 C C . GLU A 1 300 ? -110.949 -15.745 115.222 1.00 74.38 300 GLU A C 1
ATOM 2449 O O . GLU A 1 300 ? -110.269 -16.311 114.365 1.00 74.38 300 GLU A O 1
ATOM 2454 N N . LYS A 1 301 ? -111.953 -14.923 114.889 1.00 76.56 301 LYS A N 1
ATOM 2455 C CA . LYS A 1 301 ? -112.366 -14.676 113.500 1.00 76.56 301 LYS A CA 1
ATOM 2456 C C . LYS A 1 301 ? -111.286 -13.948 112.687 1.00 76.56 301 LYS A C 1
ATOM 2458 O O . LYS A 1 301 ? -111.116 -14.231 111.505 1.00 76.56 301 LYS A O 1
ATOM 2463 N N . ALA A 1 302 ? -110.527 -13.046 113.315 1.00 75.25 302 ALA A N 1
ATOM 2464 C CA . ALA A 1 302 ? -109.389 -12.383 112.677 1.00 75.25 302 ALA A CA 1
ATOM 2465 C C . ALA A 1 302 ? -108.219 -13.351 112.433 1.00 75.25 302 ALA A C 1
ATOM 2467 O O . ALA A 1 302 ? -107.632 -13.336 111.354 1.00 75.25 302 ALA A O 1
ATOM 2468 N N . LYS A 1 303 ? -107.910 -14.235 113.393 1.00 78.00 303 LYS A N 1
ATOM 2469 C CA . LYS A 1 303 ? -106.894 -15.288 113.211 1.00 78.00 303 LYS A CA 1
ATOM 2470 C C . LYS A 1 303 ? -107.258 -16.243 112.071 1.00 78.00 303 LYS A C 1
ATOM 2472 O O . LYS A 1 303 ? -106.379 -16.614 111.299 1.00 78.00 303 LYS A O 1
ATOM 2477 N N . GLN A 1 304 ? -108.538 -16.590 111.929 1.00 80.88 304 GLN A N 1
ATOM 2478 C CA . GLN A 1 304 ? -109.022 -17.448 110.845 1.00 80.88 304 GLN A CA 1
ATOM 2479 C C . GLN A 1 304 ? -108.860 -16.784 109.468 1.00 80.88 304 GLN A C 1
ATOM 2481 O O . GLN A 1 304 ? -108.356 -17.417 108.546 1.00 80.88 304 GLN A O 1
ATOM 2486 N N . LEU A 1 305 ? -109.177 -15.489 109.356 1.00 77.00 305 LEU A N 1
ATOM 2487 C CA . LEU A 1 305 ? -108.971 -14.720 108.122 1.00 77.00 305 LEU A CA 1
ATOM 2488 C C . LEU A 1 305 ? -107.488 -14.571 107.752 1.00 77.00 305 LEU A C 1
ATOM 2490 O O . LEU A 1 305 ? -107.154 -14.645 106.576 1.00 77.00 305 LEU A O 1
ATOM 2494 N N . ILE A 1 306 ? -106.591 -14.393 108.731 1.00 76.88 306 ILE A N 1
ATOM 2495 C CA . ILE A 1 306 ? -105.138 -14.330 108.480 1.00 76.88 306 ILE A CA 1
ATOM 2496 C C . ILE A 1 306 ? -104.619 -15.669 107.940 1.00 76.88 306 ILE A C 1
ATOM 2498 O O . ILE A 1 306 ? -103.802 -15.679 107.022 1.00 76.88 306 ILE A O 1
ATOM 2502 N N . LEU A 1 307 ? -105.103 -16.791 108.481 1.00 72.75 307 LEU A N 1
ATOM 2503 C CA . LEU A 1 307 ? -104.749 -18.125 107.992 1.00 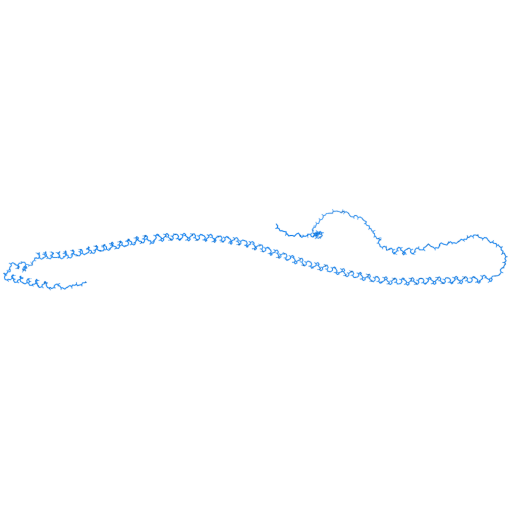72.75 307 LEU A CA 1
ATOM 2504 C C . LEU A 1 307 ? -105.307 -18.399 106.589 1.00 72.75 307 LEU A C 1
ATOM 2506 O O . LEU A 1 307 ? -104.578 -18.923 105.754 1.00 72.75 307 LEU A O 1
ATOM 2510 N N . GLU A 1 308 ? -106.555 -18.018 106.298 1.00 75.25 308 GLU A N 1
ATOM 2511 C CA . GLU A 1 308 ? -107.110 -18.128 104.939 1.00 75.25 308 GLU A CA 1
ATOM 2512 C C . GLU A 1 308 ? -106.304 -17.297 103.935 1.00 75.25 308 GLU A C 1
ATOM 2514 O O . GLU A 1 308 ? -105.985 -17.801 102.863 1.00 75.25 308 GLU A O 1
ATOM 2519 N N . TYR A 1 309 ? -105.894 -16.079 104.306 1.00 71.69 309 TYR A N 1
ATOM 2520 C CA . TYR A 1 309 ? -105.092 -15.218 103.433 1.00 71.69 309 TYR A CA 1
ATOM 2521 C C . TYR A 1 309 ? -103.681 -15.772 103.181 1.00 71.69 309 TYR A C 1
ATOM 2523 O O . TYR A 1 309 ? -103.215 -15.780 102.041 1.00 71.69 309 TYR A O 1
ATOM 2531 N N . ALA A 1 310 ? -103.017 -16.284 104.224 1.00 70.06 310 ALA A N 1
ATOM 2532 C CA . ALA A 1 310 ? -101.700 -16.911 104.099 1.00 70.06 310 ALA A CA 1
ATOM 2533 C C . ALA A 1 310 ? -101.752 -18.172 103.218 1.00 70.06 310 ALA A C 1
ATOM 2535 O O . ALA A 1 310 ? -100.895 -18.356 102.357 1.00 70.06 310 ALA A O 1
ATOM 2536 N N . ASN A 1 311 ? -102.806 -18.981 103.358 1.00 64.38 311 ASN A N 1
ATOM 2537 C CA . ASN A 1 311 ? -103.008 -20.169 102.529 1.00 64.38 311 ASN A CA 1
ATOM 2538 C C . ASN A 1 311 ? -103.394 -19.828 101.076 1.00 64.38 311 ASN A C 1
ATOM 2540 O O . ASN A 1 311 ? -103.159 -20.638 100.183 1.00 64.38 311 ASN A O 1
ATOM 2544 N N . THR A 1 312 ? -103.969 -18.648 100.805 1.00 60.94 312 THR A N 1
ATOM 2545 C CA . THR A 1 312 ? -104.229 -18.192 99.427 1.00 60.94 312 THR A CA 1
ATOM 2546 C C . THR A 1 312 ? -103.006 -17.599 98.721 1.00 60.94 312 THR A C 1
ATOM 2548 O O . THR A 1 312 ? -102.953 -17.653 97.493 1.00 60.94 312 THR A O 1
ATOM 2551 N N . GLU A 1 313 ? -102.009 -17.071 99.443 1.00 54.88 313 GLU A N 1
ATOM 2552 C CA . GLU A 1 313 ? -100.785 -16.532 98.820 1.00 54.88 313 GLU A CA 1
ATOM 2553 C C . GLU A 1 313 ? -99.716 -17.592 98.521 1.00 54.88 313 GLU A C 1
ATOM 2555 O O . GLU A 1 313 ? -98.909 -17.400 97.611 1.00 54.88 313 GLU A O 1
ATOM 2560 N N . GLU A 1 314 ? -99.743 -18.749 99.186 1.00 51.25 314 GLU A N 1
ATOM 2561 C CA . GLU A 1 314 ? -98.778 -19.830 98.929 1.00 51.25 314 GLU A CA 1
ATOM 2562 C C . GLU A 1 314 ? -99.005 -20.544 97.571 1.00 51.25 314 GLU A C 1
ATOM 2564 O O . GLU A 1 314 ? -98.168 -21.324 97.129 1.00 51.25 314 GLU A O 1
ATOM 2569 N N . GLY A 1 315 ? -100.101 -20.234 96.856 1.00 52.16 315 GLY A N 1
ATOM 2570 C CA . GLY A 1 315 ? -100.460 -20.833 95.560 1.00 52.16 315 GLY A CA 1
ATOM 2571 C C . GLY A 1 315 ? -100.306 -19.951 94.308 1.00 52.16 315 GLY A C 1
ATOM 2572 O O . GLY A 1 315 ? -100.620 -20.420 93.216 1.00 52.16 315 GLY A O 1
ATOM 2573 N N . ALA A 1 316 ? -99.860 -18.690 94.410 1.00 47.34 316 ALA A N 1
ATOM 2574 C CA . ALA A 1 316 ? -99.905 -17.739 93.280 1.00 47.34 316 ALA A CA 1
ATOM 2575 C C . ALA A 1 316 ? -98.536 -17.264 92.736 1.00 47.34 316 ALA A C 1
ATOM 2577 O O . ALA A 1 316 ? -98.497 -16.430 91.830 1.00 47.34 316 ALA A O 1
ATOM 2578 N N . GLY A 1 317 ? -97.416 -17.789 93.248 1.00 45.78 317 GLY A N 1
ATOM 2579 C CA . GLY A 1 317 ? -96.063 -17.308 92.921 1.00 45.78 317 GLY A CA 1
ATOM 2580 C C . GLY A 1 317 ? -95.283 -18.076 91.845 1.00 45.78 317 GLY A C 1
ATOM 2581 O O . GLY A 1 317 ? -94.216 -17.619 91.444 1.00 45.78 317 GLY A O 1
ATOM 2582 N N . GLU A 1 318 ? -95.772 -19.215 91.347 1.00 47.19 318 GLU A N 1
ATOM 2583 C CA . GLU A 1 318 ? -95.078 -19.993 90.309 1.00 47.19 318 GLU A CA 1
ATOM 2584 C C . GLU A 1 318 ? -95.562 -19.623 88.901 1.00 47.19 318 GLU A C 1
ATOM 2586 O O . GLU A 1 318 ? -96.300 -20.360 88.251 1.00 47.19 318 GLU A O 1
ATOM 2591 N N . ARG A 1 319 ? -95.113 -18.480 88.376 1.00 43.59 319 ARG A N 1
ATOM 2592 C CA . ARG A 1 319 ? -94.919 -18.333 86.925 1.00 43.59 319 ARG A CA 1
ATOM 2593 C C . ARG A 1 319 ? -93.602 -17.627 86.661 1.00 43.59 319 ARG A C 1
ATOM 2595 O O . ARG A 1 319 ? -93.468 -16.423 86.858 1.00 43.59 319 ARG A O 1
ATOM 2602 N N . GLY A 1 320 ? -92.634 -18.440 86.247 1.00 41.47 320 GLY A N 1
ATOM 2603 C CA . GLY A 1 320 ? -91.278 -18.037 85.926 1.00 41.47 320 GLY A CA 1
ATOM 2604 C C . GLY A 1 320 ? -91.210 -16.996 84.815 1.00 41.47 320 GLY A C 1
ATOM 2605 O O . GLY A 1 320 ? -91.958 -17.034 83.838 1.00 41.47 320 GLY A O 1
ATOM 2606 N N . ILE A 1 321 ? -90.251 -16.092 84.973 1.00 45.28 321 ILE A N 1
ATOM 2607 C CA . ILE A 1 321 ? -89.702 -15.289 83.890 1.00 45.28 321 ILE A CA 1
ATOM 2608 C C . ILE A 1 321 ? -88.415 -16.000 83.477 1.00 45.28 321 ILE A C 1
ATOM 2610 O O . ILE A 1 321 ? -87.426 -15.999 84.206 1.00 45.28 321 ILE A O 1
ATOM 2614 N N . THR A 1 322 ? -88.477 -16.676 82.336 1.00 40.94 322 THR A N 1
ATOM 2615 C CA . THR A 1 322 ? -87.335 -17.263 81.633 1.00 40.94 322 THR A CA 1
ATOM 2616 C C . THR A 1 322 ? -86.576 -16.167 80.883 1.00 40.94 322 THR A C 1
ATOM 2618 O O . THR A 1 322 ? -87.204 -15.421 80.129 1.00 40.94 322 THR A O 1
ATOM 2621 N N . PHE A 1 323 ? -85.254 -16.115 81.054 1.00 43.34 323 PHE A N 1
ATOM 2622 C CA . PHE A 1 323 ? -84.311 -15.555 80.080 1.00 43.34 323 PHE A CA 1
ATOM 2623 C C . PHE A 1 323 ? -83.513 -16.691 79.451 1.00 43.34 323 PHE A C 1
ATOM 2625 O O . PHE A 1 323 ? -83.177 -17.638 80.203 1.00 43.34 323 PHE A O 1
#

Radius of gyration: 95.03 Å; chains: 1; bounding box: 210×55×236 Å

pLDDT: mean 75.48, std 23.43, range [30.25, 98.62]

Organism: Nepenthes gracilis (NCBI:txid150966)